Protein AF-A0A1E5JNQ5-F1 (afdb_monomer)

Sequence (253 aa):
MRAGNFITKQCKVILESKRQSIVYAVIFSILPFASWLSVALVSLVTLRKGAKSGFDVLLPALVIHSVPLMMLIPLSGALINTLIAYLPCYFAALGLRNTERWQVAAGVFFVLAFLGCLLIQLWIPGFIVEQFKLFKMILAQYQELVEPALNDINSVILAQLFFGIQILSVLVSATISLMFARAMQAKLFLPGGFRNELMAFRSGRLSFLVFLGVSLATFYEIPLAMNVLPIVLCYFLASGFGLVYFIFLVRDK

Secondary structure (DSSP, 8-state):
-HHHHHHHHHHHHHHH-HHHHHHHHHHHHHSTTTHHHHHHHHHHHHHHH-HHHHHHHHHHHHHHHHHHHHTTS-HHHHHHHHHHHHHHHHHHHHHHHHH--HHHHHHHHHHHHHHHHHHHHHHSTTHHHHHHHHHHHHHHTTGGGTHHHHTTS-HHHHHHHHHHHHHHHHHHHHHHHHHHHHHHHHHHHSTTHHHHHHHT----HHHHHHHHHHHHHHHTT-HHHHHHHHHHHHHHHHHHHHHHHHHHHHHT-

Structure (mmCIF, N/CA/C/O backbone):
data_AF-A0A1E5JNQ5-F1
#
_entry.id   AF-A0A1E5JNQ5-F1
#
loop_
_atom_site.group_PDB
_atom_site.id
_atom_site.type_symbol
_atom_site.label_atom_id
_atom_site.label_alt_id
_atom_site.label_comp_id
_atom_site.label_asym_id
_atom_site.label_entity_id
_atom_site.label_seq_id
_atom_site.pdbx_PDB_ins_code
_atom_site.Cartn_x
_atom_site.Cartn_y
_atom_site.Cartn_z
_atom_site.occupancy
_atom_site.B_iso_or_equiv
_atom_site.auth_seq_id
_atom_site.auth_comp_id
_atom_site.auth_asym_id
_atom_site.auth_atom_id
_atom_site.pdbx_PDB_model_num
ATOM 1 N N . MET A 1 1 ? 2.921 -2.322 29.799 1.00 56.62 1 MET A N 1
ATOM 2 C CA . MET A 1 1 ? 1.437 -2.273 29.690 1.00 56.62 1 MET A CA 1
ATOM 3 C C . MET A 1 1 ? 0.822 -0.868 29.533 1.00 56.62 1 MET A C 1
ATOM 5 O O . MET A 1 1 ? -0.224 -0.783 28.902 1.00 56.62 1 MET A O 1
ATOM 9 N N . ARG A 1 2 ? 1.417 0.238 30.029 1.00 65.81 2 ARG A N 1
ATOM 10 C CA . ARG A 1 2 ? 0.794 1.589 29.978 1.00 65.81 2 ARG A CA 1
ATOM 11 C C . ARG A 1 2 ? 0.636 2.200 28.568 1.00 65.81 2 ARG A C 1
ATOM 13 O O . ARG A 1 2 ? -0.445 2.688 28.251 1.00 65.81 2 ARG A O 1
ATOM 20 N N . ALA A 1 3 ? 1.654 2.123 27.704 1.00 71.88 3 ALA A N 1
ATOM 21 C CA . ALA A 1 3 ? 1.623 2.762 26.377 1.00 71.88 3 ALA A CA 1
ATOM 22 C C . ALA A 1 3 ? 0.572 2.157 25.424 1.00 71.88 3 ALA A C 1
ATOM 24 O O . ALA A 1 3 ? -0.167 2.879 24.759 1.00 71.88 3 ALA A O 1
ATOM 25 N N . GLY A 1 4 ? 0.431 0.828 25.414 1.00 76.62 4 GLY A N 1
ATOM 26 C CA . GLY A 1 4 ? -0.548 0.152 24.559 1.00 76.62 4 GLY A CA 1
ATOM 27 C C . GLY A 1 4 ? -1.999 0.502 24.900 1.00 76.62 4 GLY A C 1
ATOM 28 O O . GLY A 1 4 ? -2.839 0.535 24.006 1.00 76.62 4 GLY A O 1
ATOM 29 N N . ASN A 1 5 ? -2.314 0.777 26.168 1.00 83.75 5 ASN A N 1
ATOM 30 C CA . ASN A 1 5 ? -3.660 1.193 26.575 1.00 83.75 5 ASN A CA 1
ATOM 31 C C . ASN A 1 5 ? -3.939 2.655 26.210 1.00 83.75 5 ASN A C 1
ATOM 33 O O . ASN A 1 5 ? -5.065 2.984 25.842 1.00 83.75 5 ASN A O 1
ATOM 37 N N . PHE A 1 6 ? -2.910 3.506 26.236 1.00 90.06 6 PHE A N 1
ATOM 38 C CA . PHE A 1 6 ? -3.012 4.891 25.785 1.00 90.06 6 PHE A CA 1
ATOM 39 C C . PHE A 1 6 ? -3.356 4.980 24.292 1.00 90.06 6 PHE A C 1
ATOM 41 O O . PHE A 1 6 ? -4.343 5.621 23.941 1.00 90.06 6 PHE A O 1
ATOM 48 N N . ILE A 1 7 ? -2.621 4.273 23.424 1.00 90.75 7 ILE A N 1
ATOM 49 C CA . ILE A 1 7 ? -2.871 4.281 21.968 1.00 90.75 7 ILE A CA 1
ATOM 50 C C . ILE A 1 7 ? -4.298 3.815 21.663 1.00 90.75 7 ILE A C 1
ATOM 52 O O . ILE A 1 7 ? -5.033 4.470 20.931 1.00 90.75 7 ILE A O 1
ATOM 56 N N . THR A 1 8 ? -4.729 2.718 22.289 1.00 89.56 8 THR A N 1
ATOM 57 C CA . THR A 1 8 ? -6.084 2.184 22.117 1.00 89.56 8 THR A CA 1
ATOM 58 C C . THR A 1 8 ? -7.160 3.188 22.546 1.00 89.56 8 THR A C 1
ATOM 60 O O . THR A 1 8 ? -8.159 3.345 21.844 1.00 89.56 8 THR A O 1
ATOM 63 N N . LYS A 1 9 ? -6.943 3.920 23.647 1.00 91.69 9 LYS A N 1
ATOM 64 C CA . LYS A 1 9 ? -7.850 4.988 24.094 1.00 91.69 9 LYS A CA 1
ATOM 65 C C . LYS A 1 9 ? -7.943 6.119 23.064 1.00 91.69 9 LYS A C 1
ATOM 67 O O . LYS A 1 9 ? -9.052 6.543 22.751 1.00 91.69 9 LYS A O 1
ATOM 72 N N . GLN A 1 10 ? -6.819 6.545 22.488 1.00 93.75 10 GLN A N 1
ATOM 73 C CA . GLN A 1 10 ? -6.815 7.577 21.445 1.00 93.75 10 GLN A CA 1
ATOM 74 C C . GLN A 1 10 ? -7.521 7.111 20.171 1.00 93.75 10 GLN A C 1
ATOM 76 O O . GLN A 1 10 ? -8.341 7.845 19.627 1.00 93.75 10 GLN A O 1
ATOM 81 N N . CYS A 1 11 ? -7.293 5.871 19.731 1.00 93.50 11 CYS A N 1
ATOM 82 C CA . CYS A 1 11 ? -8.018 5.296 18.596 1.00 93.50 11 CYS A CA 1
ATOM 83 C C . CYS A 1 11 ? -9.536 5.273 18.827 1.00 93.50 11 CYS A C 1
ATOM 85 O O . CYS A 1 11 ? -10.294 5.540 17.897 1.00 93.50 11 CYS A O 1
ATOM 87 N N . LYS A 1 12 ? -9.990 4.990 20.055 1.00 94.00 12 LYS A N 1
ATOM 88 C CA . LYS A 1 12 ? -11.416 5.030 20.407 1.00 94.00 12 LYS A CA 1
ATOM 89 C C . LYS A 1 12 ? -11.990 6.442 20.275 1.00 94.00 12 LYS A C 1
ATOM 91 O O . LYS A 1 12 ? -12.986 6.621 19.586 1.00 94.00 12 LYS A O 1
ATOM 96 N N . VAL A 1 13 ? -11.318 7.430 20.864 1.00 93.88 13 VAL A N 1
ATOM 97 C CA . VAL A 1 13 ? -11.706 8.851 20.810 1.00 93.88 13 VAL A CA 1
ATOM 98 C C . VAL A 1 13 ? -11.775 9.347 19.359 1.00 93.88 13 VAL A C 1
ATOM 100 O O . VAL A 1 13 ? -12.785 9.901 18.927 1.00 93.88 13 VAL A O 1
ATOM 103 N N . ILE A 1 14 ? -10.755 9.022 18.558 1.00 94.62 14 ILE A N 1
ATOM 104 C CA . ILE A 1 14 ? -10.715 9.315 17.120 1.00 94.62 14 ILE A CA 1
ATOM 105 C C . ILE A 1 14 ? -11.925 8.710 16.398 1.00 94.62 14 ILE A C 1
ATOM 107 O O . ILE A 1 14 ? -12.572 9.389 15.601 1.00 94.62 14 ILE A O 1
ATOM 111 N N . LEU A 1 15 ? -12.257 7.451 16.688 1.00 95.94 15 LEU A N 1
ATOM 112 C CA . LEU A 1 15 ? -13.399 6.768 16.089 1.00 95.94 15 LEU A CA 1
ATOM 113 C C . LEU A 1 15 ? -14.751 7.311 16.562 1.00 95.94 15 LEU A C 1
ATOM 115 O O . LEU A 1 15 ? -15.737 7.114 15.860 1.00 95.94 15 LEU A O 1
ATOM 119 N N . GLU A 1 16 ? -14.851 8.003 17.689 1.00 94.19 16 GLU A N 1
ATOM 120 C CA . GLU A 1 16 ? -16.114 8.594 18.148 1.00 94.19 16 GLU A CA 1
ATOM 121 C C . GLU A 1 16 ? -16.415 9.912 17.416 1.00 94.19 16 GLU A C 1
ATOM 123 O O . GLU A 1 16 ? -17.559 10.152 17.030 1.00 94.19 16 GLU A O 1
ATOM 128 N N . SER A 1 17 ? -15.394 10.714 17.086 1.00 94.69 17 SER A N 1
ATOM 129 C CA . SER A 1 17 ? -15.568 12.032 16.458 1.00 94.69 17 SER A CA 1
ATOM 130 C C . SER A 1 17 ? -15.000 12.125 15.036 1.00 94.69 17 SER A C 1
ATOM 132 O O . SER A 1 17 ? -13.792 12.023 14.814 1.00 94.69 17 SER A O 1
ATOM 134 N N . LYS A 1 18 ? -15.865 12.430 14.051 1.00 94.62 18 LYS A N 1
ATOM 135 C CA . LYS A 1 18 ? -15.453 12.684 12.651 1.00 94.62 18 LYS A CA 1
ATOM 136 C C . LYS A 1 18 ? -14.416 13.810 12.562 1.00 94.62 18 LYS A C 1
ATOM 138 O O . LYS A 1 18 ? -13.427 13.677 11.848 1.00 94.62 18 LYS A O 1
ATOM 143 N N . ARG A 1 19 ? -14.616 14.898 13.313 1.00 95.94 19 ARG A N 1
ATOM 144 C CA . ARG A 1 19 ? -13.696 16.045 13.322 1.00 95.94 19 ARG A CA 1
ATOM 145 C C . ARG A 1 19 ? -12.311 15.642 13.820 1.00 95.94 19 ARG A C 1
ATOM 147 O O . ARG A 1 19 ? -11.324 16.010 13.199 1.00 95.94 19 ARG A O 1
ATOM 154 N N . GLN A 1 20 ? -12.236 14.866 14.901 1.00 95.56 20 GLN A N 1
ATOM 155 C CA . GLN A 1 20 ? -10.950 14.397 15.420 1.00 95.56 20 GLN A CA 1
ATOM 156 C C . GLN A 1 20 ? -10.268 13.447 14.433 1.00 95.56 20 GLN A C 1
ATOM 158 O O . GLN A 1 20 ? -9.081 13.613 14.181 1.00 95.56 20 GLN A O 1
ATOM 163 N N . SER A 1 21 ? -11.012 12.527 13.806 1.00 96.00 21 SER A N 1
ATOM 164 C CA . SER A 1 21 ? -10.469 11.674 12.737 1.00 96.00 21 SER A CA 1
ATOM 165 C C . SER A 1 21 ? -9.779 12.479 11.636 1.00 96.00 21 SER A C 1
ATOM 167 O O . SER A 1 21 ? -8.641 12.174 11.291 1.00 96.00 21 SER A O 1
ATOM 169 N N . ILE A 1 22 ? -10.434 13.531 11.134 1.00 97.62 22 ILE A N 1
ATOM 170 C CA . ILE A 1 22 ? -9.864 14.406 10.102 1.00 97.62 22 ILE A CA 1
ATOM 171 C C . ILE A 1 22 ? -8.625 15.131 10.635 1.00 97.62 22 ILE A C 1
ATOM 173 O O . ILE A 1 22 ? -7.574 15.067 10.010 1.00 97.62 22 ILE A O 1
ATOM 177 N N . VAL A 1 23 ? -8.720 15.776 11.802 1.00 97.31 23 VAL A N 1
ATOM 178 C CA . VAL A 1 23 ? -7.615 16.566 12.371 1.00 97.31 23 VAL A CA 1
ATOM 179 C C . VAL A 1 23 ? -6.366 15.711 12.589 1.00 97.31 23 VAL A C 1
ATOM 181 O O . VAL A 1 23 ? -5.287 16.097 12.151 1.00 97.31 23 VAL A O 1
ATOM 184 N N . TYR A 1 24 ? -6.490 14.536 13.210 1.00 96.81 24 TYR A N 1
ATOM 185 C CA . TYR A 1 24 ? -5.335 13.668 13.447 1.00 96.81 24 TYR A CA 1
ATOM 186 C C . TYR A 1 24 ? -4.756 13.103 12.147 1.00 96.81 24 TYR A C 1
ATOM 188 O O . TYR A 1 24 ? -3.537 13.093 11.992 1.00 96.81 24 TYR A O 1
ATOM 196 N N . ALA A 1 25 ? -5.597 12.676 11.197 1.00 97.19 25 ALA A N 1
ATOM 197 C CA . ALA A 1 25 ? -5.116 12.200 9.900 1.00 97.19 25 ALA A CA 1
ATOM 198 C C . ALA A 1 25 ? -4.347 13.301 9.155 1.00 97.19 25 ALA A C 1
ATOM 200 O O . ALA A 1 25 ? -3.258 13.055 8.642 1.00 97.19 25 ALA A O 1
ATOM 201 N N . VAL A 1 26 ? -4.858 14.530 9.165 1.00 97.06 26 VAL A N 1
ATOM 202 C CA . VAL A 1 26 ? -4.201 15.689 8.556 1.00 97.06 26 VAL A CA 1
ATOM 203 C C . VAL A 1 26 ? -2.872 16.011 9.239 1.00 97.06 26 VAL A C 1
ATOM 205 O O . VAL A 1 26 ? -1.863 16.148 8.553 1.00 97.06 26 VAL A O 1
ATOM 208 N N . ILE A 1 27 ? -2.826 16.066 10.572 1.00 96.44 27 ILE A N 1
ATOM 209 C CA . ILE A 1 27 ? -1.582 16.344 11.308 1.00 96.44 27 ILE A CA 1
ATOM 210 C C . ILE A 1 27 ? -0.509 15.304 10.966 1.00 96.44 27 ILE A C 1
ATOM 212 O O . ILE A 1 27 ? 0.606 15.666 10.597 1.00 96.44 27 ILE A O 1
ATOM 216 N N . PHE A 1 28 ? -0.846 14.011 11.017 1.00 96.44 28 PHE A N 1
ATOM 217 C CA . PHE A 1 28 ? 0.109 12.954 10.678 1.00 96.44 28 PHE A CA 1
ATOM 218 C C . PHE A 1 28 ? 0.481 12.926 9.195 1.00 96.44 28 PHE A C 1
ATOM 220 O O . PHE A 1 28 ? 1.544 12.420 8.856 1.00 96.44 28 PHE A O 1
ATOM 227 N N . SER A 1 29 ? -0.357 13.475 8.313 1.00 95.19 29 SER A N 1
ATOM 228 C CA . SER A 1 29 ? -0.066 13.522 6.880 1.00 95.19 29 SER A CA 1
ATOM 229 C C . SER A 1 29 ? 1.089 14.468 6.541 1.00 95.19 29 SER A C 1
ATOM 231 O O . SER A 1 29 ? 1.843 14.190 5.615 1.00 95.19 29 SER A O 1
ATOM 233 N N . ILE A 1 30 ? 1.258 15.556 7.298 1.00 92.94 30 ILE A N 1
ATOM 234 C CA . ILE A 1 30 ? 2.308 16.560 7.056 1.00 92.94 30 ILE A CA 1
ATOM 235 C C . ILE A 1 30 ? 3.631 16.131 7.698 1.00 92.94 30 ILE A C 1
ATOM 237 O O . ILE A 1 30 ? 4.707 16.487 7.222 1.00 92.94 30 ILE A O 1
ATOM 241 N N . LEU A 1 31 ? 3.561 15.374 8.794 1.00 90.44 31 LEU A N 1
ATOM 242 C CA . LEU A 1 31 ? 4.739 14.990 9.557 1.00 90.44 31 LEU A CA 1
ATOM 243 C C . LEU A 1 31 ? 5.595 13.965 8.785 1.00 90.44 31 LEU A C 1
ATOM 245 O O . LEU A 1 31 ? 5.114 12.861 8.491 1.00 90.44 31 LEU A O 1
ATOM 249 N N . PRO A 1 32 ? 6.877 14.275 8.504 1.00 82.25 32 PRO A N 1
ATOM 250 C CA . PRO A 1 32 ? 7.784 13.309 7.899 1.00 82.25 32 PRO A CA 1
ATOM 251 C C . PRO A 1 32 ? 7.911 12.082 8.811 1.00 82.25 32 PRO A C 1
ATOM 253 O O . PRO A 1 32 ? 7.826 12.187 10.034 1.00 82.25 32 PRO A O 1
ATOM 256 N N . PHE A 1 33 ? 8.061 10.899 8.213 1.00 84.62 33 PHE A N 1
ATOM 257 C CA . PHE A 1 33 ? 8.094 9.592 8.896 1.00 84.62 33 PHE A CA 1
ATOM 258 C C . PHE A 1 33 ? 6.811 9.167 9.636 1.00 84.62 33 PHE A C 1
ATOM 260 O O . PHE A 1 33 ? 6.737 8.026 10.092 1.00 84.62 33 PHE A O 1
ATOM 267 N N . ALA A 1 34 ? 5.784 10.018 9.723 1.00 92.25 34 ALA A N 1
ATOM 268 C CA . ALA A 1 34 ? 4.496 9.692 10.343 1.00 92.25 34 ALA A CA 1
ATOM 269 C C . ALA A 1 34 ? 3.329 9.619 9.341 1.00 92.25 34 ALA A C 1
ATOM 271 O O . ALA A 1 34 ? 2.211 9.280 9.730 1.00 92.25 34 ALA A O 1
ATOM 272 N N . SER A 1 35 ? 3.575 9.853 8.049 1.00 92.00 35 SER A N 1
ATOM 273 C CA . SER A 1 35 ? 2.554 9.770 6.993 1.00 92.00 35 SER A CA 1
ATOM 274 C C . SER A 1 35 ? 1.862 8.402 6.932 1.00 92.00 35 SER A C 1
ATOM 276 O O . SER A 1 35 ? 0.645 8.330 6.755 1.00 92.00 35 SER A O 1
ATOM 278 N N . TRP A 1 36 ? 2.592 7.313 7.189 1.00 95.44 36 TRP A N 1
ATOM 279 C CA . TRP A 1 36 ? 2.022 5.964 7.291 1.00 95.44 36 TRP A CA 1
ATOM 280 C C . TRP A 1 36 ? 0.966 5.855 8.406 1.00 95.44 36 TRP A C 1
ATOM 282 O O . TRP A 1 36 ? 0.006 5.092 8.276 1.00 95.44 36 TRP A O 1
ATOM 292 N N . LEU A 1 37 ? 1.080 6.643 9.483 1.00 96.50 37 LEU A N 1
ATOM 293 C CA . LEU A 1 37 ? 0.089 6.682 10.556 1.00 96.50 37 LEU A CA 1
ATOM 294 C C . LEU A 1 37 ? -1.185 7.411 10.113 1.00 96.50 37 LEU A C 1
ATOM 296 O O . LEU A 1 37 ? -2.279 6.997 10.492 1.00 96.50 37 LEU A O 1
ATOM 300 N N . SER A 1 38 ? -1.074 8.434 9.258 1.00 97.56 38 SER A N 1
ATOM 301 C CA . SER A 1 38 ? -2.244 9.053 8.619 1.00 97.56 38 SER A CA 1
ATOM 302 C C . SER A 1 38 ? -3.024 8.035 7.783 1.00 97.56 38 SER A C 1
ATOM 304 O O . SER A 1 38 ? -4.228 7.852 7.981 1.00 97.56 38 SER A O 1
ATOM 306 N N . VAL A 1 39 ? -2.320 7.277 6.937 1.00 97.94 39 VAL A N 1
ATOM 307 C CA . VAL A 1 39 ? -2.902 6.183 6.144 1.00 97.94 39 VAL A CA 1
ATOM 308 C C . VAL A 1 39 ? -3.544 5.122 7.050 1.00 97.94 39 VAL A C 1
ATOM 310 O O . VAL A 1 39 ? -4.633 4.616 6.758 1.00 97.94 39 VAL A O 1
ATOM 313 N N . ALA A 1 40 ? -2.926 4.818 8.193 1.00 98.19 40 ALA A N 1
ATOM 314 C CA . ALA A 1 40 ? -3.476 3.886 9.172 1.00 98.19 40 ALA A CA 1
ATOM 315 C C . ALA A 1 40 ? -4.765 4.415 9.826 1.00 98.19 40 ALA A C 1
ATOM 317 O O . ALA A 1 40 ? -5.706 3.648 10.025 1.00 98.19 40 ALA A O 1
ATOM 318 N N . LEU A 1 41 ? -4.861 5.716 10.119 1.00 98.00 41 LEU A N 1
ATOM 319 C CA . LEU A 1 41 ? -6.089 6.328 10.641 1.00 98.00 41 LEU A CA 1
ATOM 320 C C . LEU A 1 41 ? -7.219 6.315 9.611 1.00 98.00 41 LEU A C 1
ATOM 322 O O . LEU A 1 41 ? -8.341 5.934 9.951 1.00 98.00 41 LEU A O 1
ATOM 326 N N . VAL A 1 42 ? -6.927 6.657 8.353 1.00 98.44 42 VAL A N 1
ATOM 327 C CA . VAL A 1 42 ? -7.890 6.537 7.246 1.00 98.44 42 VAL A CA 1
ATOM 328 C C . VAL A 1 42 ? -8.397 5.097 7.149 1.00 98.44 42 VAL A C 1
ATOM 330 O O . VAL A 1 42 ? -9.606 4.858 7.086 1.00 98.44 42 VAL A O 1
ATOM 333 N N . SER A 1 43 ? -7.491 4.123 7.216 1.00 98.44 43 SER A N 1
ATOM 334 C CA . SER A 1 43 ? -7.824 2.698 7.159 1.00 98.44 43 SER A CA 1
ATOM 335 C C . SER A 1 43 ? -8.641 2.241 8.366 1.00 98.44 43 SER A C 1
ATOM 337 O O . SER A 1 43 ? -9.619 1.520 8.201 1.00 98.44 43 SER A O 1
ATOM 339 N N . LEU A 1 44 ? -8.317 2.707 9.575 1.00 98.38 44 LEU A N 1
ATOM 340 C CA . LEU A 1 44 ? -9.049 2.394 10.806 1.00 98.38 44 LEU A CA 1
ATOM 341 C C . LEU A 1 44 ? -10.500 2.885 10.729 1.00 98.38 44 LEU A C 1
ATOM 343 O O . LEU A 1 44 ? -11.433 2.143 11.050 1.00 98.38 44 LEU A O 1
ATOM 347 N N . VAL A 1 45 ? -10.697 4.122 10.267 1.00 98.44 45 VAL A N 1
ATOM 348 C CA . VAL A 1 45 ? -12.032 4.692 10.053 1.00 98.44 45 VAL A CA 1
ATOM 349 C C . VAL A 1 45 ? -12.765 3.930 8.950 1.00 98.44 45 VAL A C 1
ATOM 351 O O . VAL A 1 45 ? -13.936 3.596 9.127 1.00 98.44 45 VAL A O 1
ATOM 354 N N . THR A 1 46 ? -12.082 3.586 7.857 1.00 98.50 46 THR A N 1
ATOM 355 C CA . THR A 1 46 ? -12.654 2.816 6.742 1.00 98.50 46 THR A CA 1
ATOM 356 C C . THR A 1 46 ? -13.121 1.436 7.198 1.00 98.50 46 THR A C 1
ATOM 358 O O . THR A 1 46 ? -14.269 1.069 6.959 1.00 98.50 46 THR A O 1
ATOM 361 N N . LEU A 1 47 ? -12.283 0.697 7.928 1.00 97.75 47 LEU A N 1
ATOM 362 C CA . LEU A 1 47 ? -12.605 -0.625 8.463 1.00 97.75 47 LEU A CA 1
ATOM 363 C C . LEU A 1 47 ? -13.804 -0.582 9.420 1.00 97.75 47 LEU A C 1
ATOM 365 O O . LEU A 1 47 ? -14.670 -1.457 9.375 1.00 97.75 47 LEU A O 1
ATOM 369 N N . ARG A 1 48 ? -13.873 0.428 10.299 1.00 96.94 48 ARG A N 1
ATOM 370 C CA . ARG A 1 48 ? -14.914 0.495 11.336 1.00 96.94 48 ARG A CA 1
ATOM 371 C C . ARG A 1 48 ? -16.217 1.120 10.845 1.00 96.94 48 ARG A C 1
ATOM 373 O O . ARG A 1 48 ? -17.283 0.571 11.110 1.00 96.94 48 ARG A O 1
ATOM 380 N N . LYS A 1 49 ? -16.146 2.266 10.172 1.00 97.12 49 LYS A N 1
ATOM 381 C CA . LYS A 1 49 ? -17.309 3.077 9.775 1.00 97.12 49 LYS A CA 1
ATOM 382 C C . LYS A 1 49 ? -17.690 2.928 8.303 1.00 97.12 49 LYS A C 1
ATOM 384 O O . LYS A 1 49 ? -18.798 3.289 7.924 1.00 97.12 49 LYS A O 1
ATOM 389 N N . GLY A 1 50 ? -16.817 2.350 7.484 1.00 96.88 50 GLY A N 1
ATOM 390 C CA . GLY A 1 50 ? -17.080 2.071 6.077 1.00 96.88 50 GLY A CA 1
ATOM 391 C C . GLY A 1 50 ? -16.607 3.133 5.103 1.00 96.88 50 GLY A C 1
ATOM 392 O O . GLY A 1 50 ? -15.986 4.124 5.483 1.00 96.88 50 GLY A O 1
ATOM 393 N N . ALA A 1 51 ? -16.921 2.899 3.826 1.00 97.50 51 ALA A N 1
ATOM 394 C CA . ALA A 1 51 ? -16.377 3.645 2.696 1.00 97.50 51 ALA A CA 1
ATOM 395 C C . ALA A 1 51 ? -16.584 5.154 2.805 1.00 97.50 51 ALA A C 1
ATOM 397 O O . ALA A 1 51 ? -15.610 5.894 2.710 1.00 97.50 51 ALA A O 1
ATOM 398 N N . LYS A 1 52 ? -17.819 5.603 3.067 1.00 97.81 52 LYS A N 1
ATOM 399 C CA . LYS A 1 52 ? -18.156 7.033 3.136 1.00 97.81 52 LYS A CA 1
ATOM 400 C C . LYS A 1 52 ? -17.371 7.754 4.232 1.00 97.81 52 LYS A C 1
ATOM 402 O O . LYS A 1 52 ? -16.711 8.748 3.963 1.00 97.81 52 LYS A O 1
ATOM 407 N N . SER A 1 53 ? -17.387 7.227 5.457 1.00 97.69 53 SER A N 1
ATOM 408 C CA . SER A 1 53 ? -16.649 7.835 6.570 1.00 97.69 53 SER A CA 1
ATOM 409 C C . SER A 1 53 ? -15.135 7.743 6.400 1.00 97.69 53 SER A C 1
ATOM 411 O O . SER A 1 53 ? -14.431 8.650 6.822 1.00 97.69 53 SER A O 1
ATOM 413 N N . GLY A 1 54 ? -14.629 6.668 5.793 1.00 97.44 54 GLY A N 1
ATOM 414 C CA . GLY A 1 54 ? -13.219 6.561 5.426 1.00 97.44 54 GLY A CA 1
ATOM 415 C C . GLY A 1 54 ? -12.818 7.615 4.396 1.00 97.44 54 GLY A C 1
ATOM 416 O O . GLY A 1 54 ? -11.806 8.286 4.568 1.00 97.44 54 GLY A O 1
ATOM 417 N N . PHE A 1 55 ? -13.653 7.816 3.374 1.00 98.00 55 PHE A N 1
ATOM 418 C CA . PHE A 1 55 ? -13.438 8.804 2.319 1.00 98.00 55 PHE A CA 1
ATOM 419 C C . PHE A 1 55 ? -13.456 10.242 2.856 1.00 98.00 55 PHE A C 1
ATOM 421 O O . PHE A 1 55 ? -12.601 11.048 2.498 1.00 98.00 55 PHE A O 1
ATOM 428 N N . ASP A 1 56 ? -14.368 10.534 3.787 1.00 97.94 56 ASP A N 1
ATOM 429 C CA . ASP A 1 56 ? -14.445 11.822 4.488 1.00 97.94 56 ASP A CA 1
ATOM 430 C C . ASP A 1 56 ? -13.142 12.197 5.223 1.00 97.94 56 ASP A C 1
ATOM 432 O O . ASP A 1 56 ? -12.888 13.377 5.459 1.00 97.94 56 ASP A O 1
ATOM 436 N N . VAL A 1 57 ? -12.340 11.205 5.629 1.00 98.12 57 VAL A N 1
ATOM 437 C CA . VAL A 1 57 ? -11.038 11.400 6.293 1.00 98.12 57 VAL A CA 1
ATOM 438 C C . VAL A 1 57 ? -9.894 11.351 5.281 1.00 98.12 57 VAL A C 1
ATOM 440 O O . VAL A 1 57 ? -8.955 12.136 5.383 1.00 98.12 57 VAL A O 1
ATOM 443 N N . LEU A 1 58 ? -9.996 10.463 4.289 1.00 97.88 58 LEU A N 1
ATOM 444 C CA . LEU A 1 58 ? -9.046 10.313 3.191 1.00 97.88 58 LEU A CA 1
ATOM 445 C C . LEU A 1 58 ? -8.854 11.625 2.433 1.00 97.88 58 LEU A C 1
ATOM 447 O O . LEU A 1 58 ? -7.723 12.059 2.270 1.00 97.88 58 LEU A O 1
ATOM 451 N N . LEU A 1 59 ? -9.942 12.246 1.973 1.00 97.25 59 LEU A N 1
ATOM 452 C CA . LEU A 1 59 ? -9.883 13.402 1.080 1.00 97.25 59 LEU A CA 1
ATOM 453 C C . LEU A 1 59 ? -9.080 14.578 1.669 1.00 97.25 59 LEU A C 1
ATOM 455 O O . LEU A 1 59 ? -8.136 15.018 1.014 1.00 97.25 59 LEU A O 1
ATOM 459 N N . PRO A 1 60 ? -9.362 15.074 2.890 1.00 97.31 60 PRO A N 1
ATOM 460 C CA . PRO A 1 60 ? -8.571 16.158 3.469 1.00 97.31 60 PRO A CA 1
ATOM 461 C C . PRO A 1 60 ? -7.128 15.744 3.788 1.00 97.31 60 PRO A C 1
ATOM 463 O O . PRO A 1 60 ? -6.220 16.546 3.587 1.00 97.31 60 PRO A O 1
ATOM 466 N N . ALA A 1 61 ? -6.889 14.508 4.247 1.00 96.81 61 ALA A N 1
ATOM 467 C CA . ALA A 1 61 ? -5.531 14.022 4.503 1.00 96.81 61 ALA A CA 1
ATOM 468 C C . ALA A 1 61 ? -4.702 13.947 3.211 1.00 96.81 61 ALA A C 1
ATOM 470 O O . ALA A 1 61 ? -3.547 14.354 3.199 1.00 96.81 61 ALA A O 1
ATOM 471 N N . LEU A 1 62 ? -5.314 13.495 2.116 1.00 95.31 62 LEU A N 1
ATOM 472 C CA . LEU A 1 62 ? -4.711 13.408 0.790 1.00 95.31 62 LEU A CA 1
ATOM 473 C C . LEU A 1 62 ? -4.351 14.802 0.258 1.00 95.31 62 LEU A C 1
ATOM 475 O O . LEU A 1 62 ? -3.204 15.033 -0.112 1.00 95.31 62 LEU A O 1
ATOM 479 N N . VAL A 1 63 ? -5.295 15.750 0.277 1.00 95.12 63 VAL A N 1
ATOM 480 C CA . VAL A 1 63 ? -5.059 17.127 -0.202 1.00 95.12 63 VAL A CA 1
ATOM 481 C C . VAL A 1 63 ? -3.956 17.817 0.597 1.00 95.12 63 VAL A C 1
ATOM 483 O O . VAL A 1 63 ? -3.115 18.512 0.035 1.00 95.12 63 VAL A O 1
ATOM 486 N N . ILE A 1 64 ? -3.934 17.632 1.915 1.00 95.50 64 ILE A N 1
ATOM 487 C CA . ILE A 1 64 ? -2.945 18.307 2.755 1.00 95.50 64 ILE A CA 1
ATOM 488 C C . ILE A 1 64 ? -1.573 17.630 2.654 1.00 95.50 64 ILE A C 1
ATOM 490 O O . ILE A 1 64 ? -0.559 18.325 2.631 1.00 95.50 64 ILE A O 1
ATOM 494 N N . HIS A 1 65 ? -1.523 16.305 2.489 1.00 93.94 65 HIS A N 1
ATOM 495 C CA . HIS A 1 65 ? -0.276 15.583 2.234 1.00 93.94 65 HIS A CA 1
ATOM 496 C C . HIS A 1 65 ? 0.416 16.022 0.937 1.00 93.94 65 HIS A C 1
ATOM 498 O O . HIS A 1 65 ? 1.644 16.021 0.876 1.00 93.94 65 HIS A O 1
ATOM 504 N N . SER A 1 66 ? -0.338 16.431 -0.092 1.00 93.44 66 SER A N 1
ATOM 505 C CA . SER A 1 66 ? 0.271 16.878 -1.348 1.00 93.44 66 SER A CA 1
ATOM 506 C C . SER A 1 66 ? 0.953 18.245 -1.244 1.00 93.44 66 SER A C 1
ATOM 508 O O . SER A 1 66 ? 1.856 18.517 -2.029 1.00 93.44 66 SER A O 1
ATOM 510 N N . VAL A 1 67 ? 0.578 19.100 -0.282 1.00 92.44 67 VAL A N 1
ATOM 511 C CA . VAL A 1 67 ? 1.099 20.480 -0.187 1.00 92.44 67 VAL A CA 1
ATOM 512 C C . VAL A 1 67 ? 2.622 20.525 0.023 1.00 92.44 67 VAL A C 1
ATOM 514 O O . VAL A 1 67 ? 3.286 21.195 -0.768 1.00 92.44 67 VAL A O 1
ATOM 517 N N . PRO A 1 68 ? 3.223 19.800 0.991 1.00 90.19 68 PRO A N 1
ATOM 518 C CA . PRO A 1 68 ? 4.681 19.762 1.124 1.00 90.19 68 PRO A CA 1
ATOM 519 C C . PRO A 1 68 ? 5.377 19.171 -0.107 1.00 90.19 68 PRO A C 1
ATOM 521 O O . PRO A 1 68 ? 6.443 19.638 -0.497 1.00 90.19 68 PRO A O 1
ATOM 524 N N . LEU A 1 69 ? 4.768 18.168 -0.751 1.00 88.94 69 LEU A N 1
ATOM 525 C CA . LEU A 1 69 ? 5.330 17.538 -1.949 1.00 88.94 69 LEU A CA 1
ATOM 526 C C . LEU A 1 69 ? 5.372 18.506 -3.136 1.00 88.94 69 LEU A C 1
ATOM 528 O O . LEU A 1 69 ? 6.343 18.500 -3.882 1.00 88.94 69 LEU A O 1
ATOM 532 N N . MET A 1 70 ? 4.377 19.382 -3.282 1.00 91.62 70 MET A N 1
ATOM 533 C CA . MET A 1 70 ? 4.359 20.409 -4.331 1.00 91.62 70 MET A CA 1
ATOM 534 C C . MET A 1 70 ? 5.501 21.428 -4.206 1.00 91.62 70 MET A C 1
ATOM 536 O O . MET A 1 70 ? 5.827 22.091 -5.186 1.00 91.62 70 MET A O 1
ATOM 540 N N . MET A 1 71 ? 6.120 21.556 -3.027 1.00 90.75 71 MET A N 1
ATOM 541 C CA . MET A 1 71 ? 7.309 22.397 -2.837 1.00 90.75 71 MET A CA 1
ATOM 542 C C . MET A 1 71 ? 8.590 21.731 -3.362 1.00 90.75 71 MET A C 1
ATOM 544 O O . MET A 1 71 ? 9.599 22.406 -3.541 1.00 90.75 71 MET A O 1
ATOM 548 N N . LEU A 1 72 ? 8.560 20.412 -3.580 1.00 87.44 72 LEU A N 1
ATOM 549 C CA . LEU A 1 72 ? 9.715 19.587 -3.944 1.00 87.44 72 LEU A CA 1
ATOM 550 C C . LEU A 1 72 ? 9.638 19.083 -5.390 1.00 87.44 72 LEU A C 1
ATOM 552 O O . LEU A 1 72 ? 10.665 18.941 -6.047 1.00 87.44 72 LEU A O 1
ATOM 556 N N . ILE A 1 73 ? 8.431 18.779 -5.876 1.00 86.88 73 ILE A N 1
ATOM 557 C CA . ILE A 1 73 ? 8.189 18.169 -7.187 1.00 86.88 73 ILE A CA 1
ATOM 558 C C . ILE A 1 73 ? 6.995 18.823 -7.902 1.00 86.88 73 ILE A C 1
ATOM 560 O O . ILE A 1 73 ? 6.127 19.402 -7.245 1.00 86.88 73 ILE A O 1
ATOM 564 N N . PRO A 1 74 ? 6.902 18.713 -9.245 1.00 89.00 74 PRO A N 1
ATOM 565 C CA . PRO A 1 74 ? 5.776 19.251 -10.006 1.00 89.00 74 PRO A CA 1
ATOM 566 C C . PRO A 1 74 ? 4.421 18.743 -9.502 1.00 89.00 74 PRO A C 1
ATOM 568 O O . PRO A 1 74 ? 4.310 17.614 -9.017 1.00 89.00 74 PRO A O 1
ATOM 571 N N . LEU A 1 75 ? 3.371 19.550 -9.693 1.00 88.69 75 LEU A N 1
ATOM 572 C CA . LEU A 1 75 ? 2.009 19.258 -9.224 1.00 88.69 75 LEU A CA 1
ATOM 573 C C . LEU A 1 75 ? 1.527 17.851 -9.613 1.00 88.69 75 LEU A C 1
ATOM 575 O O . LEU A 1 75 ? 1.001 17.129 -8.770 1.00 88.69 75 LEU A O 1
ATOM 579 N N . SER A 1 76 ? 1.730 17.439 -10.866 1.00 86.00 76 SER A N 1
ATOM 580 C CA . SER A 1 76 ? 1.349 16.103 -11.340 1.00 86.00 76 SER A CA 1
ATOM 581 C C . SER A 1 76 ? 2.051 14.991 -10.556 1.00 86.00 76 SER A C 1
ATOM 583 O O . SER A 1 76 ? 1.399 14.044 -10.120 1.00 86.00 76 SER A O 1
ATOM 585 N N . GLY A 1 77 ? 3.355 15.133 -10.305 1.00 85.50 77 GLY A N 1
ATOM 586 C CA . GLY A 1 77 ? 4.135 14.197 -9.500 1.00 85.50 77 GLY A CA 1
ATOM 587 C C . GLY A 1 77 ? 3.664 14.140 -8.046 1.00 85.50 77 GLY A C 1
ATOM 588 O O . GLY A 1 77 ? 3.475 13.048 -7.511 1.00 85.50 77 GLY A O 1
ATOM 589 N N . ALA A 1 78 ? 3.409 15.296 -7.424 1.00 89.44 78 ALA A N 1
ATOM 590 C CA . ALA A 1 78 ? 2.909 15.384 -6.050 1.00 89.44 78 ALA A CA 1
ATOM 591 C C . ALA A 1 78 ? 1.547 14.695 -5.889 1.00 89.44 78 ALA A C 1
ATOM 593 O O . ALA A 1 78 ? 1.348 13.920 -4.951 1.00 89.44 78 ALA A O 1
ATOM 594 N N . LEU A 1 79 ? 0.625 14.924 -6.827 1.00 89.69 79 LEU A N 1
ATOM 595 C CA . LEU A 1 79 ? -0.693 14.291 -6.832 1.00 89.69 79 LEU A CA 1
ATOM 596 C C . LEU A 1 79 ? -0.597 12.774 -7.020 1.00 89.69 79 LEU A C 1
ATOM 598 O O . LEU A 1 79 ? -1.190 12.030 -6.242 1.00 89.69 79 LEU A O 1
ATOM 602 N N . ILE A 1 80 ? 0.180 12.306 -8.002 1.00 88.31 80 ILE A N 1
ATOM 603 C CA . ILE A 1 80 ? 0.378 10.871 -8.255 1.00 88.31 80 ILE A CA 1
ATOM 604 C C . ILE A 1 80 ? 0.978 10.184 -7.024 1.00 88.31 80 ILE A C 1
ATOM 606 O O . ILE A 1 80 ? 0.467 9.153 -6.590 1.00 88.31 80 ILE A O 1
ATOM 610 N N . ASN A 1 81 ? 2.019 10.768 -6.425 1.00 89.50 81 ASN A N 1
ATOM 611 C CA . ASN A 1 81 ? 2.684 10.202 -5.251 1.00 89.50 81 ASN A CA 1
ATOM 612 C C . ASN A 1 81 ? 1.714 10.071 -4.065 1.00 89.50 81 ASN A C 1
ATOM 614 O O . ASN A 1 81 ? 1.629 9.028 -3.418 1.00 89.50 81 ASN A O 1
ATOM 618 N N . THR A 1 82 ? 0.898 11.103 -3.859 1.00 92.56 82 THR A N 1
ATOM 619 C CA . THR A 1 82 ? -0.112 11.144 -2.800 1.00 92.56 82 THR A CA 1
ATOM 620 C C . THR A 1 82 ? -1.227 10.114 -3.037 1.00 92.56 82 THR A C 1
ATOM 622 O O . THR A 1 82 ? -1.624 9.402 -2.115 1.00 92.56 82 THR A O 1
ATOM 625 N N . LEU A 1 83 ? -1.710 9.970 -4.276 1.00 94.12 83 LEU A N 1
ATOM 626 C CA . LEU A 1 83 ? -2.701 8.949 -4.639 1.00 94.12 83 LEU A CA 1
ATOM 627 C C . LEU A 1 83 ? -2.164 7.536 -4.389 1.00 94.12 83 LEU A C 1
ATOM 629 O O . LEU A 1 83 ? -2.853 6.714 -3.783 1.00 94.12 83 LEU A O 1
ATOM 633 N N . ILE A 1 84 ? -0.921 7.278 -4.799 1.00 92.25 84 ILE A N 1
ATOM 634 C CA . ILE A 1 84 ? -0.224 6.004 -4.597 1.00 92.25 84 ILE A CA 1
ATOM 635 C C . ILE A 1 84 ? -0.037 5.697 -3.103 1.00 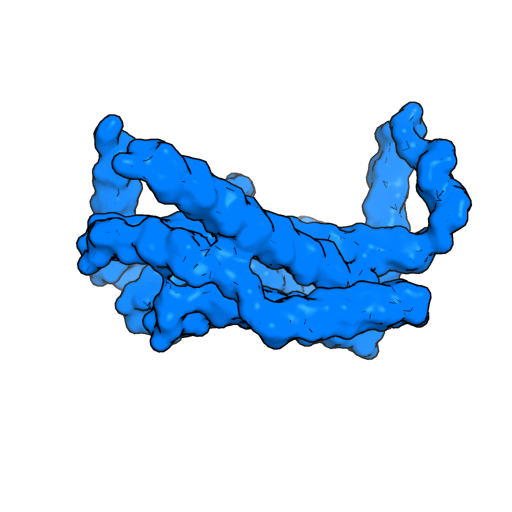92.25 84 ILE A C 1
ATOM 637 O O . ILE A 1 84 ? -0.167 4.544 -2.699 1.00 92.25 84 ILE A O 1
ATOM 641 N N . ALA A 1 85 ? 0.206 6.707 -2.264 1.00 92.69 85 ALA A N 1
ATOM 642 C CA . ALA A 1 85 ? 0.385 6.515 -0.827 1.00 92.69 85 ALA A CA 1
ATOM 643 C C . ALA A 1 85 ? -0.913 6.121 -0.092 1.00 92.69 85 ALA A C 1
ATOM 645 O O . ALA A 1 85 ? -0.871 5.315 0.839 1.00 92.69 85 ALA A O 1
ATOM 646 N N . TYR A 1 86 ? -2.071 6.660 -0.493 1.00 96.81 86 TYR A N 1
ATOM 647 C CA . TYR A 1 86 ? -3.325 6.471 0.251 1.00 96.81 86 TYR A CA 1
ATOM 648 C C . TYR A 1 86 ? -4.298 5.465 -0.374 1.00 96.81 86 TYR A C 1
ATOM 650 O O . TYR A 1 86 ? -4.893 4.658 0.350 1.00 96.81 86 TYR A O 1
ATOM 658 N N . LEU A 1 87 ? -4.505 5.509 -1.696 1.00 96.94 87 LEU A N 1
ATOM 659 C CA . LEU A 1 87 ? -5.564 4.731 -2.350 1.00 96.94 87 LEU A CA 1
ATOM 660 C C . LEU A 1 87 ? -5.410 3.216 -2.178 1.00 96.94 87 LEU A C 1
ATOM 662 O O . LEU A 1 87 ? -6.417 2.577 -1.857 1.00 96.94 87 LEU A O 1
ATOM 666 N N . PRO A 1 88 ? -4.208 2.617 -2.318 1.00 97.06 88 PRO A N 1
ATOM 667 C CA . PRO A 1 88 ? -4.059 1.177 -2.151 1.00 97.06 88 PRO A CA 1
ATOM 668 C C . PRO A 1 88 ? -4.538 0.702 -0.783 1.00 97.06 88 PRO A C 1
ATOM 670 O O . PRO A 1 88 ? -5.285 -0.269 -0.689 1.00 97.06 88 PRO A O 1
ATOM 673 N N . CYS A 1 89 ? -4.169 1.426 0.275 1.00 97.62 89 CYS A N 1
ATOM 674 C CA . CYS A 1 89 ? -4.544 1.073 1.638 1.00 97.62 89 CYS A CA 1
ATOM 675 C C . CYS A 1 89 ? -6.048 1.274 1.887 1.00 97.62 89 CYS A C 1
ATOM 677 O O . CYS A 1 89 ? -6.691 0.413 2.485 1.00 97.62 89 CYS A O 1
ATOM 679 N N . TYR A 1 90 ? -6.639 2.355 1.361 1.00 98.44 90 TYR A N 1
ATOM 680 C CA . TYR A 1 90 ? -8.080 2.608 1.455 1.00 98.44 90 TYR A CA 1
ATOM 681 C C . TYR A 1 90 ? -8.913 1.491 0.805 1.00 98.44 90 TYR A C 1
ATOM 683 O O . TYR A 1 90 ? -9.817 0.938 1.436 1.00 98.44 90 TYR A O 1
ATOM 691 N N . PHE A 1 91 ? -8.594 1.108 -0.435 1.00 98.50 91 PHE A N 1
ATOM 692 C CA . PHE A 1 91 ? -9.316 0.035 -1.122 1.00 98.50 91 PHE A CA 1
ATOM 693 C C . PHE A 1 91 ? -9.057 -1.335 -0.485 1.00 98.50 91 PHE A C 1
ATOM 695 O O . PHE A 1 91 ? -9.991 -2.127 -0.335 1.00 98.50 91 PHE A O 1
ATOM 702 N N . ALA A 1 92 ? -7.827 -1.612 -0.042 1.00 98.31 92 ALA A N 1
ATOM 703 C CA . ALA A 1 92 ? -7.515 -2.841 0.683 1.00 98.31 92 ALA A CA 1
ATOM 704 C C . ALA A 1 92 ? -8.283 -2.925 2.014 1.00 98.31 92 ALA A C 1
ATOM 706 O O . ALA A 1 92 ? -8.794 -3.992 2.359 1.00 98.31 92 ALA A O 1
ATOM 707 N N . ALA A 1 93 ? -8.456 -1.804 2.723 1.00 98.38 93 ALA A N 1
ATOM 708 C CA . ALA A 1 93 ? -9.279 -1.721 3.927 1.00 98.38 93 ALA A CA 1
ATOM 709 C C . ALA A 1 93 ? -10.758 -2.032 3.645 1.00 98.38 93 ALA A C 1
ATOM 711 O O . ALA A 1 93 ? -11.398 -2.711 4.447 1.00 98.38 93 ALA A O 1
ATOM 712 N N . LEU A 1 94 ? -11.306 -1.597 2.505 1.00 98.38 94 LEU A N 1
ATOM 713 C CA . LEU A 1 94 ? -12.667 -1.963 2.091 1.00 98.38 94 LEU A CA 1
ATOM 714 C C . LEU A 1 94 ? -12.804 -3.460 1.806 1.00 98.38 94 LEU A C 1
ATOM 716 O O . LEU A 1 94 ? -13.744 -4.093 2.289 1.00 98.38 94 LEU A O 1
ATOM 720 N N . GLY A 1 95 ? -11.853 -4.032 1.064 1.00 97.44 95 GLY A N 1
ATOM 721 C CA . GLY A 1 95 ? -11.817 -5.469 0.795 1.00 97.44 95 GLY A CA 1
ATOM 722 C C . GLY A 1 95 ? -11.730 -6.288 2.083 1.00 97.44 95 GLY A C 1
ATOM 723 O O . GLY A 1 95 ? -12.498 -7.233 2.277 1.00 97.44 95 GLY A O 1
ATOM 724 N N . LEU A 1 96 ? -10.854 -5.878 3.005 1.00 96.94 96 LEU A N 1
ATOM 725 C CA . LEU A 1 96 ? -10.681 -6.534 4.298 1.00 96.94 96 LEU A CA 1
ATOM 726 C C . LEU A 1 96 ? -11.923 -6.396 5.186 1.00 96.94 96 LEU A C 1
ATOM 728 O O . LEU A 1 96 ? -12.328 -7.373 5.805 1.00 96.94 96 LEU A O 1
ATOM 732 N N . ARG A 1 97 ? -12.574 -5.227 5.210 1.00 96.19 97 ARG A N 1
ATOM 733 C CA . ARG A 1 97 ? -13.813 -5.000 5.973 1.00 96.19 97 ARG A CA 1
ATOM 734 C C . ARG A 1 97 ? -14.934 -5.958 5.578 1.00 96.19 97 ARG A C 1
ATOM 736 O O . ARG A 1 97 ? -15.675 -6.403 6.445 1.00 96.19 97 ARG A O 1
ATOM 743 N N . ASN A 1 98 ? -15.080 -6.224 4.284 1.00 94.94 98 ASN A N 1
ATOM 744 C CA . ASN A 1 98 ? -16.194 -7.016 3.767 1.00 94.94 98 ASN A CA 1
ATOM 745 C C . ASN A 1 98 ? -15.946 -8.527 3.847 1.00 94.94 98 ASN A C 1
ATOM 747 O O . ASN A 1 98 ? -16.897 -9.299 3.781 1.00 94.94 98 ASN A O 1
ATOM 751 N N . THR A 1 99 ? -14.683 -8.955 3.928 1.00 94.50 99 THR A N 1
ATOM 752 C CA . THR A 1 99 ? -14.317 -10.373 3.775 1.00 94.50 99 THR A CA 1
ATOM 753 C C . THR A 1 99 ? -13.573 -10.958 4.964 1.00 94.50 99 THR A C 1
ATOM 755 O O . THR A 1 99 ? -13.533 -12.178 5.087 1.00 94.50 99 THR A O 1
ATOM 758 N N . GLU A 1 100 ? -12.951 -10.116 5.794 1.00 93.06 100 GLU A N 1
ATOM 759 C CA . GLU A 1 100 ? -12.046 -10.506 6.885 1.00 93.06 100 GLU A CA 1
ATOM 760 C C . GLU A 1 100 ? -10.897 -11.425 6.423 1.00 93.06 100 GLU A C 1
ATOM 762 O O . GLU A 1 100 ? -10.335 -12.200 7.192 1.00 93.06 100 GLU A O 1
ATOM 767 N N . ARG A 1 101 ? -10.529 -11.341 5.135 1.00 93.75 101 ARG A N 1
ATOM 768 C CA . ARG A 1 101 ? -9.489 -12.163 4.504 1.00 93.75 101 ARG A CA 1
ATOM 769 C C . ARG A 1 101 ? -8.340 -11.297 4.001 1.00 93.75 101 ARG A C 1
ATOM 771 O O . ARG A 1 101 ? -8.496 -10.521 3.058 1.00 93.75 101 ARG A O 1
ATOM 778 N N . TRP A 1 102 ? -7.147 -11.502 4.555 1.00 94.69 102 TRP A N 1
ATOM 779 C CA . TRP A 1 102 ? -5.923 -10.810 4.124 1.00 94.69 102 TRP A CA 1
ATOM 780 C C . TRP A 1 102 ? -5.529 -11.116 2.674 1.00 94.69 102 TRP A C 1
ATOM 782 O O . TRP A 1 102 ? -4.896 -10.290 2.021 1.00 94.69 102 TRP A O 1
ATOM 792 N N . GLN A 1 103 ? -5.969 -12.253 2.126 1.00 94.38 103 GLN A N 1
ATOM 793 C CA . GLN A 1 103 ? -5.812 -12.577 0.707 1.00 94.38 103 GLN A CA 1
ATOM 794 C C . GLN A 1 103 ? -6.506 -11.553 -0.200 1.00 94.38 103 GLN A C 1
ATOM 796 O O . GLN A 1 103 ? -5.982 -11.229 -1.260 1.00 94.38 103 GLN A O 1
ATOM 801 N N . VAL A 1 104 ? -7.658 -11.019 0.221 1.00 95.56 104 VAL A N 1
ATOM 802 C CA . VAL A 1 104 ? -8.400 -10.012 -0.550 1.00 95.56 104 VAL A CA 1
ATOM 803 C C . VAL A 1 104 ? -7.669 -8.674 -0.509 1.00 95.56 104 VAL A C 1
ATOM 805 O O . VAL A 1 104 ? -7.498 -8.052 -1.551 1.00 95.56 104 VAL A O 1
ATOM 808 N N . ALA A 1 105 ? -7.162 -8.266 0.659 1.00 96.56 105 ALA A N 1
ATOM 809 C CA . ALA A 1 105 ? -6.342 -7.059 0.786 1.00 96.56 105 ALA A CA 1
ATOM 810 C C . ALA A 1 105 ? -5.084 -7.126 -0.101 1.00 96.56 105 ALA A C 1
ATOM 812 O O . ALA A 1 105 ? -4.811 -6.198 -0.858 1.00 96.56 105 ALA A O 1
ATOM 813 N N . ALA A 1 106 ? -4.369 -8.256 -0.077 1.00 95.94 106 ALA A N 1
ATOM 814 C CA . ALA A 1 106 ? -3.215 -8.490 -0.942 1.00 95.94 106 ALA A CA 1
ATOM 815 C C . ALA A 1 106 ? -3.578 -8.493 -2.437 1.00 95.94 106 ALA A C 1
ATOM 817 O O . ALA A 1 106 ? -2.850 -7.922 -3.246 1.00 95.94 106 ALA A O 1
ATOM 818 N N . GLY A 1 107 ? -4.717 -9.088 -2.806 1.00 96.19 107 GLY A N 1
ATOM 819 C CA . GLY A 1 107 ? -5.227 -9.053 -4.176 1.00 96.19 107 GLY A CA 1
ATOM 820 C C . GLY A 1 107 ? -5.523 -7.630 -4.652 1.00 96.19 107 GLY A C 1
ATOM 821 O O . GLY A 1 107 ? -5.142 -7.270 -5.761 1.00 96.19 107 GLY A O 1
ATOM 822 N N . VAL A 1 108 ? -6.127 -6.793 -3.802 1.00 97.50 108 VAL A N 1
ATOM 823 C CA . VAL A 1 108 ? -6.367 -5.372 -4.107 1.00 97.50 108 VAL A CA 1
ATOM 824 C C . VAL A 1 108 ? -5.051 -4.618 -4.302 1.00 97.50 108 VAL A C 1
ATOM 826 O O . VAL A 1 108 ? -4.922 -3.880 -5.278 1.00 97.50 108 VAL A O 1
ATOM 829 N N . PHE A 1 109 ? -4.058 -4.832 -3.432 1.00 97.50 109 PHE A N 1
ATOM 830 C CA . PHE A 1 109 ? -2.726 -4.245 -3.608 1.00 97.50 109 PHE A CA 1
ATOM 831 C C . PHE A 1 109 ? -2.092 -4.649 -4.941 1.00 97.50 109 PHE A C 1
ATOM 833 O O . PHE A 1 109 ? -1.601 -3.786 -5.666 1.00 97.50 109 PHE A O 1
ATOM 840 N N . PHE A 1 110 ? -2.150 -5.937 -5.288 1.00 97.06 110 PHE A N 1
ATOM 841 C CA . PHE A 1 110 ? -1.621 -6.439 -6.552 1.00 97.06 110 PHE A CA 1
ATOM 842 C C . PHE A 1 110 ? -2.333 -5.822 -7.761 1.00 97.06 110 PHE A C 1
ATOM 844 O O . PHE A 1 110 ? -1.665 -5.319 -8.658 1.00 97.06 110 PHE A O 1
ATOM 851 N N . VAL A 1 111 ? -3.671 -5.806 -7.778 1.00 97.38 111 VAL A N 1
ATOM 852 C CA . VAL A 1 111 ? -4.455 -5.241 -8.891 1.00 97.38 111 VAL A CA 1
ATOM 853 C C . VAL A 1 111 ? -4.150 -3.757 -9.078 1.00 97.38 111 VAL A C 1
ATOM 855 O O . VAL A 1 111 ? -3.918 -3.321 -10.202 1.00 97.38 111 VAL A O 1
ATOM 858 N N . LEU A 1 112 ? -4.101 -2.977 -7.996 1.00 97.00 112 LEU A N 1
ATOM 859 C CA . LEU A 1 112 ? -3.808 -1.546 -8.084 1.00 97.00 112 LEU A CA 1
ATOM 860 C C . LEU A 1 112 ? -2.374 -1.272 -8.538 1.00 97.00 112 LEU A C 1
ATOM 862 O O . LEU A 1 112 ? -2.165 -0.375 -9.351 1.00 97.00 112 LEU A O 1
ATOM 866 N N . ALA A 1 113 ? -1.398 -2.050 -8.069 1.00 96.06 113 ALA A N 1
ATOM 867 C CA . ALA A 1 113 ? -0.023 -1.928 -8.536 1.00 96.06 113 ALA A CA 1
ATOM 868 C C . ALA A 1 113 ? 0.120 -2.327 -10.008 1.00 96.06 113 ALA A C 1
ATOM 870 O O . ALA A 1 113 ? 0.745 -1.603 -10.773 1.00 96.06 113 ALA A O 1
ATOM 871 N N . PHE A 1 114 ? -0.509 -3.428 -10.424 1.00 96.62 114 PHE A N 1
ATOM 872 C CA . PHE A 1 114 ? -0.520 -3.873 -11.815 1.00 96.62 114 PHE A CA 1
ATOM 873 C C . PHE A 1 114 ? -1.125 -2.810 -12.739 1.00 96.62 114 PHE A C 1
ATOM 875 O O . PHE A 1 114 ? -0.507 -2.437 -13.735 1.00 96.62 114 PHE A O 1
ATOM 882 N N . LEU A 1 115 ? -2.296 -2.272 -12.381 1.00 96.25 115 LEU A N 1
ATOM 883 C CA . LEU A 1 115 ? -2.942 -1.196 -13.135 1.00 96.25 115 LEU A CA 1
ATOM 884 C C . LEU A 1 115 ? -2.099 0.083 -13.133 1.00 96.25 115 LEU A C 1
ATOM 886 O O . LEU A 1 115 ? -1.971 0.720 -14.172 1.00 96.25 115 LEU A O 1
ATOM 890 N N . GLY A 1 116 ? -1.488 0.442 -12.002 1.00 93.38 116 GLY A N 1
ATOM 891 C CA . GLY A 1 116 ? -0.594 1.596 -11.902 1.00 93.38 116 GLY A CA 1
ATOM 892 C C . GLY A 1 116 ? 0.622 1.474 -12.822 1.00 93.38 116 GLY A C 1
ATOM 893 O O . GLY A 1 116 ? 0.898 2.392 -13.592 1.00 93.38 116 GLY A O 1
ATOM 894 N N . CYS A 1 117 ? 1.302 0.324 -12.807 1.00 93.44 117 CYS A N 1
ATOM 895 C CA . CYS A 1 117 ? 2.405 0.023 -13.720 1.00 93.44 117 CYS A CA 1
ATOM 896 C C . CYS A 1 117 ? 1.971 0.102 -15.183 1.00 93.44 117 CYS A C 1
ATOM 898 O O . CYS A 1 117 ? 2.652 0.731 -15.991 1.00 93.44 117 CYS A O 1
ATOM 900 N N . LEU A 1 118 ? 0.838 -0.524 -15.515 1.00 94.69 118 LEU A N 1
ATOM 901 C CA . LEU A 1 118 ? 0.300 -0.549 -16.870 1.00 94.69 118 LEU A CA 1
ATOM 902 C C . LEU A 1 118 ? 0.000 0.870 -17.366 1.00 94.69 118 LEU A C 1
ATOM 904 O O . LEU A 1 118 ? 0.416 1.243 -18.458 1.00 94.69 118 LEU A O 1
ATOM 908 N N . LEU A 1 119 ? -0.672 1.686 -16.551 1.00 92.94 119 LEU A N 1
ATOM 909 C CA . LEU A 1 119 ? -0.986 3.070 -16.900 1.00 92.94 119 LEU A CA 1
ATOM 910 C C . LEU A 1 119 ? 0.283 3.910 -17.076 1.00 92.94 119 LEU A C 1
ATOM 912 O O . LEU A 1 119 ? 0.386 4.645 -18.050 1.00 92.94 119 LEU A O 1
ATOM 916 N N . ILE A 1 120 ? 1.273 3.781 -16.195 1.00 90.50 120 ILE A N 1
ATOM 917 C CA . ILE A 1 120 ? 2.530 4.531 -16.328 1.00 90.50 120 ILE A CA 1
ATOM 918 C C . ILE A 1 120 ? 3.251 4.160 -17.628 1.00 90.50 120 ILE A C 1
ATOM 920 O O . ILE A 1 120 ? 3.696 5.050 -18.347 1.00 90.50 120 ILE A O 1
ATOM 924 N N . GLN A 1 121 ? 3.316 2.872 -17.971 1.00 89.94 121 GLN A N 1
ATOM 925 C CA . GLN A 1 121 ? 3.946 2.422 -19.214 1.00 89.94 121 GLN A CA 1
ATOM 926 C C . GLN A 1 121 ? 3.213 2.906 -20.472 1.00 89.94 121 GLN A C 1
ATOM 928 O O . GLN A 1 121 ? 3.868 3.235 -21.457 1.00 89.94 121 GLN A O 1
ATOM 933 N N . LEU A 1 122 ? 1.876 2.953 -20.444 1.00 91.75 122 LEU A N 1
ATOM 934 C CA . LEU A 1 122 ? 1.064 3.376 -21.589 1.00 91.75 122 LEU A CA 1
ATOM 935 C C . LEU A 1 122 ? 1.057 4.896 -21.786 1.00 91.75 122 LEU A C 1
ATOM 937 O O . LEU A 1 122 ? 1.130 5.365 -22.917 1.00 91.75 122 LEU A O 1
ATOM 941 N N . TRP A 1 123 ? 0.942 5.662 -20.700 1.00 89.69 123 TRP A N 1
ATOM 942 C CA . TRP A 1 123 ? 0.721 7.110 -20.761 1.00 89.69 123 TRP A CA 1
ATOM 943 C C . TRP A 1 123 ? 2.009 7.929 -20.658 1.00 89.69 123 TRP A C 1
ATOM 945 O O . TRP A 1 123 ? 2.044 9.059 -21.137 1.00 89.69 123 TRP A O 1
ATOM 955 N N . ILE A 1 124 ? 3.057 7.387 -20.029 1.00 87.12 124 ILE A N 1
ATOM 956 C CA . ILE A 1 124 ? 4.333 8.083 -19.813 1.00 87.12 124 ILE A CA 1
ATOM 957 C C . ILE A 1 124 ? 5.495 7.142 -20.183 1.00 87.12 124 ILE A C 1
ATOM 959 O O . ILE A 1 124 ? 6.280 6.727 -19.318 1.00 87.12 124 ILE A O 1
ATOM 963 N N . PRO A 1 125 ? 5.609 6.753 -21.468 1.00 82.88 125 PRO A N 1
ATOM 964 C CA . PRO A 1 125 ? 6.677 5.868 -21.911 1.00 82.88 125 PRO A CA 1
ATOM 965 C C . PRO A 1 125 ? 8.039 6.504 -21.605 1.00 82.88 125 PRO A C 1
ATOM 967 O O . PRO A 1 125 ? 8.256 7.687 -21.845 1.00 82.88 125 PRO A O 1
ATOM 970 N N . GLY A 1 126 ? 8.962 5.721 -21.046 1.00 84.75 126 GLY A N 1
ATOM 971 C CA . GLY A 1 126 ? 10.298 6.196 -20.664 1.00 84.75 126 GLY A CA 1
ATOM 972 C C . GLY A 1 126 ? 10.437 6.674 -19.215 1.00 84.75 126 GLY A C 1
ATOM 973 O O . GLY A 1 126 ? 11.557 6.653 -18.707 1.00 84.75 126 GLY A O 1
ATOM 974 N N . PHE A 1 127 ? 9.334 6.957 -18.504 1.00 87.75 127 PHE A N 1
ATOM 975 C CA . PHE A 1 127 ? 9.360 7.415 -17.102 1.00 87.75 127 PHE A CA 1
ATOM 976 C C . PHE A 1 127 ? 10.230 6.533 -16.198 1.00 87.75 127 PHE A C 1
ATOM 978 O O . PHE A 1 127 ? 11.061 7.020 -15.437 1.00 87.75 127 PHE A O 1
ATOM 985 N N . ILE A 1 128 ? 10.073 5.211 -16.314 1.00 90.00 128 ILE A N 1
ATOM 986 C CA . ILE A 1 128 ? 10.811 4.227 -15.508 1.00 90.00 128 ILE A CA 1
ATOM 987 C C . ILE A 1 128 ? 12.325 4.335 -15.741 1.00 90.00 128 ILE A C 1
ATOM 989 O O . ILE A 1 128 ? 13.114 4.303 -14.797 1.00 90.00 128 ILE A O 1
ATOM 993 N N . VAL A 1 129 ? 12.740 4.495 -17.000 1.00 89.69 129 VAL A N 1
ATOM 994 C CA . VAL A 1 129 ? 14.158 4.577 -17.371 1.00 89.69 129 VAL A CA 1
ATOM 995 C C . VAL A 1 129 ? 14.754 5.914 -16.929 1.00 89.69 129 VAL A C 1
ATOM 997 O O . VAL A 1 129 ? 15.883 5.947 -16.444 1.00 89.69 129 VAL A O 1
ATOM 1000 N N . GLU A 1 130 ? 14.010 7.011 -17.058 1.00 87.94 130 GLU A N 1
ATOM 1001 C CA . GLU A 1 130 ? 14.434 8.339 -16.599 1.00 87.94 130 GLU A CA 1
ATOM 1002 C C . GLU A 1 130 ? 14.600 8.398 -15.079 1.00 87.94 130 GLU A C 1
ATOM 1004 O O . GLU A 1 130 ? 15.643 8.836 -14.590 1.00 87.94 130 GLU A O 1
ATOM 1009 N N . GLN A 1 131 ? 13.633 7.862 -14.331 1.00 86.50 131 GLN A N 1
ATOM 1010 C CA . GLN A 1 131 ? 13.723 7.733 -12.875 1.00 86.50 131 GLN A CA 1
ATOM 1011 C C . GLN A 1 131 ? 14.943 6.910 -12.459 1.00 86.50 131 GLN A C 1
ATOM 1013 O O . GLN A 1 131 ? 15.674 7.287 -11.541 1.00 86.50 131 GLN A O 1
ATOM 1018 N N . PHE A 1 132 ? 15.218 5.814 -13.168 1.00 89.19 132 PHE A N 1
ATOM 1019 C CA . PHE A 1 132 ? 16.397 5.002 -12.898 1.00 89.19 132 PHE A CA 1
ATOM 1020 C C . PHE A 1 132 ? 17.713 5.735 -13.218 1.00 89.19 132 PHE A C 1
ATOM 1022 O O . PHE A 1 132 ? 18.697 5.575 -12.497 1.00 89.19 132 PHE A O 1
ATOM 1029 N N . LYS A 1 133 ? 17.755 6.581 -14.257 1.00 86.94 133 LYS A N 1
ATOM 1030 C CA . LYS A 1 133 ? 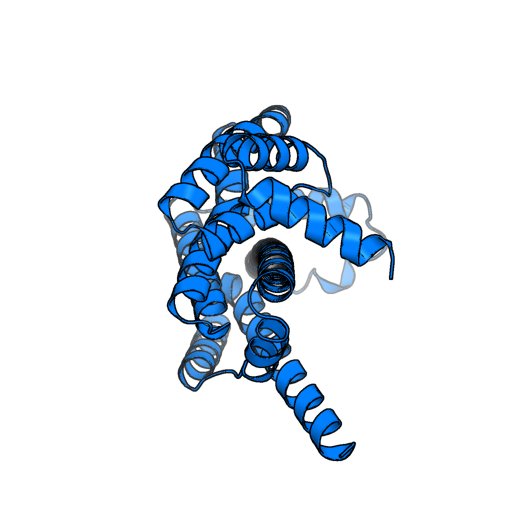18.921 7.439 -14.544 1.00 86.94 133 LYS A CA 1
ATOM 1031 C C . LYS A 1 133 ? 19.173 8.448 -13.423 1.00 86.94 133 LYS A C 1
ATOM 1033 O O . LYS A 1 133 ? 20.320 8.592 -13.007 1.00 86.94 133 LYS A O 1
ATOM 1038 N N . LEU A 1 134 ? 18.125 9.100 -12.913 1.00 85.69 134 LEU A N 1
ATOM 1039 C CA . LEU A 1 134 ? 18.227 10.018 -11.770 1.00 85.69 134 LEU A CA 1
ATOM 1040 C C . LEU A 1 134 ? 18.773 9.302 -10.531 1.00 85.69 134 LEU A C 1
ATOM 1042 O O . LEU A 1 134 ? 19.708 9.789 -9.900 1.00 85.69 134 LEU A O 1
ATOM 1046 N N . PHE A 1 135 ? 18.253 8.109 -10.238 1.00 84.12 135 PHE A N 1
ATOM 1047 C CA . PHE A 1 135 ? 18.757 7.276 -9.148 1.00 84.12 135 PHE A CA 1
ATOM 1048 C C . PHE A 1 135 ? 20.243 6.928 -9.321 1.00 84.12 135 PHE A C 1
ATOM 1050 O O . PHE A 1 135 ? 21.023 7.104 -8.388 1.00 84.12 135 PHE A O 1
ATOM 1057 N N . LYS A 1 136 ? 20.662 6.504 -10.522 1.00 83.12 136 LYS A N 1
ATOM 1058 C CA . LYS A 1 136 ? 22.074 6.206 -10.812 1.00 83.12 136 LYS A CA 1
ATOM 1059 C C . LYS A 1 136 ? 22.989 7.417 -10.638 1.00 83.12 136 LYS A C 1
ATOM 1061 O O . LYS A 1 136 ? 24.089 7.247 -10.131 1.00 83.12 136 LYS A O 1
ATOM 1066 N N . MET A 1 137 ? 22.550 8.619 -11.016 1.00 82.75 137 MET A N 1
ATOM 1067 C CA . MET A 1 137 ? 23.344 9.839 -10.809 1.00 82.75 137 MET A CA 1
ATOM 1068 C C . MET A 1 137 ? 23.573 10.136 -9.326 1.00 82.75 137 MET A C 1
ATOM 1070 O O . MET A 1 137 ? 24.673 10.530 -8.954 1.00 82.75 137 MET A O 1
ATOM 1074 N N . ILE A 1 138 ? 22.567 9.906 -8.478 1.00 81.81 138 ILE A N 1
ATOM 1075 C CA . ILE A 1 138 ? 22.720 10.036 -7.023 1.00 81.81 138 ILE A CA 1
ATOM 1076 C C . ILE A 1 138 ? 23.676 8.958 -6.503 1.00 81.81 138 ILE A C 1
ATOM 1078 O O . ILE A 1 138 ? 24.569 9.257 -5.722 1.00 81.81 138 ILE A O 1
ATOM 1082 N N . LEU A 1 139 ? 23.534 7.712 -6.964 1.00 77.56 139 LEU A N 1
ATOM 1083 C CA . LEU A 1 139 ? 24.372 6.595 -6.522 1.00 77.56 139 LEU A CA 1
ATOM 1084 C C . LEU A 1 139 ? 25.844 6.755 -6.926 1.00 77.56 139 LEU A C 1
ATOM 1086 O O . LEU A 1 139 ? 26.729 6.386 -6.159 1.00 77.56 139 LEU A O 1
ATOM 1090 N N . ALA A 1 140 ? 26.106 7.344 -8.095 1.00 74.19 140 ALA A N 1
ATOM 1091 C CA . ALA A 1 140 ? 27.454 7.640 -8.570 1.00 74.19 140 ALA A CA 1
ATOM 1092 C C . ALA A 1 140 ? 28.206 8.618 -7.649 1.00 74.19 140 ALA A C 1
ATOM 1094 O O . ALA A 1 140 ? 29.429 8.616 -7.630 1.00 74.19 140 ALA A O 1
ATOM 1095 N N . GLN A 1 141 ? 27.506 9.402 -6.822 1.00 71.38 141 GLN A N 1
ATOM 1096 C CA . GLN A 1 141 ? 28.143 10.236 -5.795 1.00 71.38 141 GLN A CA 1
ATOM 1097 C C . GLN A 1 141 ? 28.694 9.417 -4.608 1.00 71.38 141 GLN A C 1
ATOM 1099 O O . GLN A 1 141 ? 29.460 9.949 -3.810 1.00 71.38 141 GLN A O 1
ATOM 1104 N N . TYR A 1 142 ? 28.344 8.129 -4.496 1.00 68.00 142 TYR A N 1
ATOM 1105 C CA . TYR A 1 142 ? 28.725 7.213 -3.408 1.00 68.00 142 TYR A CA 1
ATOM 1106 C C . TYR A 1 142 ? 29.591 6.036 -3.917 1.00 68.00 142 TYR A C 1
ATOM 1108 O O . TYR A 1 142 ? 29.515 4.917 -3.414 1.00 68.00 142 TYR A O 1
ATOM 1116 N N . GLN A 1 143 ? 30.390 6.307 -4.954 1.00 59.22 143 GLN A N 1
ATOM 1117 C CA . GLN A 1 143 ? 30.902 5.400 -5.992 1.00 59.22 143 GLN A CA 1
ATOM 1118 C C . GLN A 1 143 ? 31.775 4.192 -5.585 1.00 59.22 143 GLN A C 1
ATOM 1120 O O . GLN A 1 143 ? 32.003 3.327 -6.424 1.00 59.22 143 GLN A O 1
ATOM 1125 N N . GLU A 1 144 ? 32.248 4.051 -4.346 1.00 58.00 144 GLU A N 1
ATOM 1126 C CA . GLU A 1 144 ? 33.267 3.024 -4.038 1.00 58.00 144 GLU A CA 1
ATOM 1127 C C . GLU A 1 144 ? 32.753 1.569 -3.940 1.00 58.00 144 GLU A C 1
ATOM 1129 O O . GLU A 1 144 ? 33.560 0.647 -3.858 1.00 58.00 144 GLU A O 1
ATOM 1134 N N . LEU A 1 145 ? 31.437 1.311 -3.965 1.00 56.16 145 LEU A N 1
ATOM 1135 C CA . LEU A 1 145 ? 30.884 -0.007 -3.585 1.00 56.16 145 LEU A CA 1
ATOM 1136 C C . LEU A 1 145 ? 30.061 -0.754 -4.655 1.00 56.16 145 LEU A C 1
ATOM 1138 O O . LEU A 1 145 ? 29.695 -1.903 -4.414 1.00 56.16 145 LEU A O 1
ATOM 1142 N N . VAL A 1 146 ? 29.728 -0.151 -5.807 1.00 57.53 146 VAL A N 1
ATOM 1143 C CA . VAL A 1 146 ? 28.606 -0.650 -6.649 1.00 57.53 146 VAL A CA 1
ATOM 1144 C C . VAL A 1 146 ? 28.966 -0.977 -8.111 1.00 57.53 146 VAL A C 1
ATOM 1146 O O . VAL A 1 146 ? 28.266 -1.765 -8.748 1.00 57.53 146 VAL A O 1
ATOM 1149 N N . GLU A 1 147 ? 30.057 -0.440 -8.661 1.00 58.16 147 GLU A N 1
ATOM 1150 C CA . GLU A 1 147 ? 30.329 -0.515 -10.111 1.00 58.16 147 GLU A CA 1
ATOM 1151 C C . GLU A 1 147 ? 30.582 -1.919 -10.713 1.00 58.16 147 GLU A C 1
ATOM 1153 O O . GLU A 1 147 ? 30.088 -2.156 -11.817 1.00 58.16 147 GLU A O 1
ATOM 1158 N N . PRO A 1 148 ? 31.262 -2.891 -10.066 1.00 55.47 148 PRO A N 1
ATOM 1159 C CA . PRO A 1 148 ? 31.609 -4.129 -10.768 1.00 55.47 148 PRO A CA 1
ATOM 1160 C C . PRO A 1 148 ? 30.421 -5.074 -11.020 1.00 55.47 148 PRO A C 1
ATOM 1162 O O . PRO A 1 148 ? 30.489 -5.894 -11.928 1.00 55.47 148 PRO A O 1
ATOM 1165 N N . ALA A 1 149 ? 29.326 -4.977 -10.254 1.00 57.06 149 ALA A N 1
ATOM 1166 C CA . ALA A 1 149 ? 28.219 -5.941 -10.321 1.00 57.06 149 ALA A CA 1
ATOM 1167 C C . ALA A 1 149 ? 27.085 -5.553 -11.291 1.00 57.06 149 ALA A C 1
ATOM 1169 O O . ALA A 1 149 ? 26.261 -6.399 -11.637 1.00 57.06 149 ALA A O 1
ATOM 1170 N N . LEU A 1 150 ? 27.001 -4.284 -11.707 1.00 59.75 150 LEU A N 1
ATOM 1171 C CA . LEU A 1 150 ? 25.862 -3.762 -12.480 1.00 59.75 150 LEU A CA 1
ATOM 1172 C C . LEU A 1 150 ? 26.163 -3.525 -13.967 1.00 59.75 150 LEU A C 1
ATOM 1174 O O . LEU A 1 150 ? 25.228 -3.273 -14.725 1.00 59.75 150 LEU A O 1
ATOM 1178 N N . ASN A 1 151 ? 27.428 -3.609 -14.390 1.00 60.62 151 ASN A N 1
ATOM 1179 C CA . ASN A 1 151 ? 27.831 -3.286 -15.763 1.00 60.62 151 ASN A CA 1
ATOM 1180 C C . ASN A 1 151 ? 27.439 -4.358 -16.798 1.00 60.62 151 ASN A C 1
ATOM 1182 O O . ASN A 1 151 ? 27.207 -4.008 -17.952 1.00 60.62 151 ASN A O 1
ATOM 1186 N N . ASP A 1 152 ? 27.289 -5.623 -16.389 1.00 63.66 152 ASP A N 1
ATOM 1187 C CA . ASP A 1 152 ? 26.908 -6.728 -17.291 1.00 63.66 152 ASP A CA 1
ATOM 1188 C C . ASP A 1 152 ? 25.389 -6.876 -17.493 1.00 63.66 152 ASP A C 1
ATOM 1190 O O . ASP A 1 152 ? 24.939 -7.591 -18.389 1.00 63.66 152 ASP A O 1
ATOM 1194 N N . ILE A 1 153 ? 24.563 -6.207 -16.679 1.00 69.69 153 ILE A N 1
ATOM 1195 C CA . ILE A 1 153 ? 23.101 -6.335 -16.749 1.00 69.69 153 ILE A CA 1
ATOM 1196 C C . ILE A 1 153 ? 22.525 -5.220 -17.625 1.00 69.69 153 ILE A C 1
ATOM 1198 O O . ILE A 1 153 ? 22.835 -4.041 -17.448 1.00 69.69 153 ILE A O 1
ATOM 1202 N N . ASN A 1 154 ? 21.608 -5.573 -18.534 1.00 83.81 154 ASN A N 1
ATOM 1203 C CA . ASN A 1 154 ? 20.896 -4.597 -19.356 1.00 83.81 154 ASN A CA 1
ATOM 1204 C C . ASN A 1 154 ? 20.236 -3.519 -18.474 1.00 83.81 154 ASN A C 1
ATOM 1206 O O . ASN A 1 154 ? 19.342 -3.791 -17.667 1.00 83.81 154 ASN A O 1
ATOM 1210 N N . SER A 1 155 ? 20.656 -2.268 -18.672 1.00 83.56 155 SER A N 1
ATOM 1211 C CA . SER A 1 155 ? 20.203 -1.124 -17.876 1.00 83.56 155 SER A CA 1
ATOM 1212 C C . SER A 1 155 ? 18.685 -0.906 -17.893 1.00 83.56 155 SER A C 1
ATOM 1214 O O . SER A 1 155 ? 18.145 -0.350 -16.936 1.00 83.56 155 SER A O 1
ATOM 1216 N N . VAL A 1 156 ? 17.990 -1.360 -18.942 1.00 87.81 156 VAL A N 1
ATOM 1217 C CA . VAL A 1 156 ? 16.526 -1.288 -19.045 1.00 87.81 156 VAL A CA 1
ATOM 1218 C C . VAL A 1 156 ? 15.863 -2.300 -18.113 1.00 87.81 156 VAL A C 1
ATOM 1220 O O . VAL A 1 156 ? 14.917 -1.943 -17.416 1.00 87.81 156 VAL A O 1
ATOM 1223 N N . ILE A 1 157 ? 16.385 -3.528 -18.044 1.00 89.88 157 ILE A N 1
ATOM 1224 C CA . ILE A 1 157 ? 15.886 -4.577 -17.140 1.00 89.88 157 ILE A CA 1
ATOM 1225 C C . ILE A 1 157 ? 16.046 -4.122 -15.690 1.00 89.88 157 ILE A C 1
ATOM 1227 O O . ILE A 1 157 ? 15.106 -4.190 -14.895 1.00 89.88 157 ILE A O 1
ATOM 1231 N N . LEU A 1 158 ? 17.219 -3.576 -15.363 1.00 89.12 158 LEU A N 1
ATOM 1232 C CA . LEU A 1 158 ? 17.503 -3.070 -14.025 1.00 89.12 158 LEU A CA 1
ATOM 1233 C C . LEU A 1 158 ? 16.581 -1.898 -13.646 1.00 89.12 158 LEU A C 1
ATOM 1235 O O . LEU A 1 158 ? 16.123 -1.831 -12.507 1.00 89.12 158 LEU A O 1
ATOM 1239 N N . ALA A 1 159 ? 16.241 -1.027 -14.604 1.00 92.25 159 ALA A N 1
ATOM 1240 C CA . ALA A 1 159 ? 15.278 0.052 -14.394 1.00 92.25 159 ALA A CA 1
ATOM 1241 C C . ALA A 1 159 ? 13.870 -0.467 -14.053 1.00 92.25 159 ALA A C 1
ATOM 1243 O O . ALA A 1 159 ? 13.243 0.053 -13.129 1.00 92.25 159 ALA A O 1
ATOM 1244 N N . GLN A 1 160 ? 13.381 -1.499 -14.757 1.00 94.00 160 GLN A N 1
ATOM 1245 C CA . GLN A 1 160 ? 12.075 -2.107 -14.456 1.00 94.00 160 GLN A CA 1
ATOM 1246 C C . GLN A 1 160 ? 12.080 -2.748 -13.061 1.00 94.00 160 GLN A C 1
ATOM 1248 O O . GLN A 1 160 ? 11.202 -2.488 -12.240 1.00 94.00 160 GLN A O 1
ATOM 1253 N N . LEU A 1 161 ? 13.114 -3.527 -12.733 1.00 91.75 161 LEU A N 1
ATOM 1254 C CA . LEU A 1 161 ? 13.200 -4.165 -11.419 1.00 91.75 161 LEU A CA 1
ATOM 1255 C C . LEU A 1 161 ? 13.289 -3.133 -10.283 1.00 91.75 161 LEU A C 1
ATOM 1257 O O . LEU A 1 161 ? 12.605 -3.273 -9.268 1.00 91.75 161 LEU A O 1
ATOM 1261 N N . PHE A 1 162 ? 14.077 -2.068 -10.470 1.00 92.50 162 PHE A N 1
ATOM 1262 C CA . PHE A 1 162 ? 14.167 -0.948 -9.531 1.00 92.50 162 PHE A CA 1
ATOM 1263 C C . PHE A 1 162 ? 12.800 -0.301 -9.289 1.00 92.50 162 PHE A C 1
ATOM 1265 O O . PHE A 1 162 ? 12.398 -0.093 -8.143 1.00 92.50 162 PHE A O 1
ATOM 1272 N N . PHE A 1 163 ? 12.052 -0.034 -10.359 1.00 93.94 163 PHE A N 1
ATOM 1273 C CA . PHE A 1 163 ? 10.712 0.530 -10.254 1.00 93.94 163 PHE A CA 1
ATOM 1274 C C . PHE A 1 163 ? 9.737 -0.416 -9.537 1.00 93.94 163 PHE A C 1
ATOM 1276 O O . PHE A 1 163 ? 8.969 0.019 -8.676 1.00 93.94 163 PHE A O 1
ATOM 1283 N N . GLY A 1 164 ? 9.825 -1.722 -9.798 1.00 95.12 164 GLY A N 1
ATOM 1284 C CA . GLY A 1 164 ? 9.066 -2.733 -9.062 1.00 95.12 164 GLY A CA 1
ATOM 1285 C C . GLY A 1 164 ? 9.375 -2.753 -7.561 1.00 95.12 164 GLY A C 1
ATOM 1286 O O . GLY A 1 164 ? 8.459 -2.831 -6.739 1.00 95.12 164 GLY A O 1
ATOM 1287 N N . ILE A 1 165 ? 10.649 -2.611 -7.176 1.00 94.62 165 ILE A N 1
ATOM 1288 C CA . ILE A 1 165 ? 11.070 -2.490 -5.769 1.00 94.62 165 ILE A CA 1
ATOM 1289 C C . ILE A 1 165 ? 10.524 -1.199 -5.142 1.00 94.62 165 ILE A C 1
ATOM 1291 O O . ILE A 1 165 ? 10.055 -1.215 -4.000 1.00 94.62 165 ILE A O 1
ATOM 1295 N N . GLN A 1 166 ? 10.521 -0.088 -5.882 1.00 93.81 166 GLN A N 1
ATOM 1296 C CA . GLN A 1 166 ? 9.938 1.170 -5.418 1.00 93.81 166 GLN A CA 1
ATOM 1297 C C . GLN A 1 166 ? 8.442 1.014 -5.120 1.00 93.81 166 GLN A C 1
ATOM 1299 O O . GLN A 1 166 ? 7.992 1.405 -4.042 1.00 93.81 166 GLN A O 1
ATOM 1304 N N . ILE A 1 167 ? 7.674 0.384 -6.010 1.00 94.75 167 ILE A N 1
ATOM 1305 C CA . ILE A 1 167 ? 6.252 0.113 -5.763 1.00 94.75 167 ILE A CA 1
ATOM 1306 C C . ILE A 1 167 ? 6.071 -0.829 -4.572 1.00 94.75 167 ILE A C 1
ATOM 1308 O O . ILE A 1 167 ? 5.222 -0.580 -3.713 1.00 94.75 167 ILE A O 1
ATOM 1312 N N . LEU A 1 168 ? 6.887 -1.882 -4.476 1.00 96.50 168 LEU A N 1
ATOM 1313 C CA . LEU A 1 168 ? 6.858 -2.799 -3.341 1.00 96.50 168 LEU A CA 1
ATOM 1314 C C . LEU A 1 168 ? 7.050 -2.052 -2.013 1.00 96.50 168 LEU A C 1
ATOM 1316 O O . LEU A 1 168 ? 6.312 -2.312 -1.067 1.00 96.50 168 LEU A O 1
ATOM 1320 N N . SER A 1 169 ? 7.979 -1.094 -1.943 1.00 94.81 169 SER A N 1
ATOM 1321 C CA . SER A 1 169 ? 8.212 -0.300 -0.728 1.00 94.81 169 SER A CA 1
ATOM 1322 C C . SER A 1 169 ? 6.963 0.466 -0.273 1.00 94.81 169 SER A C 1
ATOM 1324 O O . SER A 1 169 ? 6.625 0.463 0.916 1.00 94.81 169 SER A O 1
ATOM 1326 N N . VAL A 1 170 ? 6.213 1.039 -1.221 1.00 94.31 170 VAL A N 1
ATOM 1327 C CA . VAL A 1 170 ? 4.940 1.713 -0.941 1.00 94.31 170 VAL A CA 1
ATOM 1328 C C . VAL A 1 170 ? 3.915 0.709 -0.421 1.00 94.31 170 VAL A C 1
ATOM 1330 O O . VAL A 1 170 ? 3.246 0.975 0.577 1.00 94.31 170 VAL A O 1
ATOM 1333 N N . LEU A 1 171 ? 3.798 -0.458 -1.059 1.00 96.50 171 LEU A N 1
ATOM 1334 C CA . LEU A 1 171 ? 2.840 -1.486 -0.647 1.00 96.50 171 LEU A CA 1
ATOM 1335 C C . LEU A 1 171 ? 3.161 -2.083 0.725 1.00 96.50 171 LEU A C 1
ATOM 1337 O O . LEU A 1 171 ? 2.241 -2.369 1.492 1.00 96.50 171 LEU A O 1
ATOM 1341 N N . VAL A 1 172 ? 4.440 -2.243 1.069 1.00 96.06 172 VAL A N 1
ATOM 1342 C CA . VAL A 1 172 ? 4.866 -2.664 2.411 1.00 96.06 172 VAL A CA 1
ATOM 1343 C C . VAL A 1 172 ? 4.447 -1.618 3.440 1.00 96.06 172 VAL A C 1
ATOM 1345 O O . VAL A 1 172 ? 3.820 -1.973 4.437 1.00 96.06 172 VAL A O 1
ATOM 1348 N N . SER A 1 173 ? 4.699 -0.333 3.172 1.00 95.81 173 SER A N 1
ATOM 1349 C CA . SER A 1 173 ? 4.243 0.765 4.034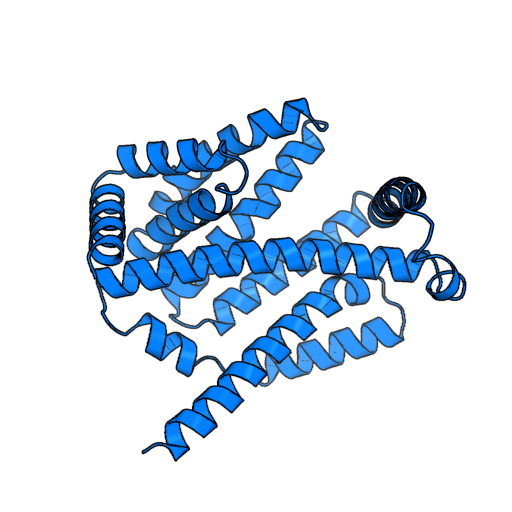 1.00 95.81 173 SER A CA 1
ATOM 1350 C C . SER A 1 173 ? 2.716 0.755 4.210 1.00 95.81 173 SER A C 1
ATOM 1352 O O . SER A 1 173 ? 2.215 0.732 5.335 1.00 95.81 173 SER A O 1
ATOM 1354 N N . ALA A 1 174 ? 1.962 0.639 3.111 1.00 97.00 174 ALA A N 1
ATOM 1355 C CA . ALA A 1 174 ? 0.503 0.539 3.138 1.00 97.00 174 ALA A CA 1
ATOM 1356 C C . ALA A 1 174 ? 0.010 -0.694 3.917 1.00 97.00 174 ALA A C 1
ATOM 1358 O O . ALA A 1 174 ? -0.978 -0.613 4.650 1.00 97.00 174 ALA A O 1
ATOM 1359 N N . THR A 1 175 ? 0.700 -1.829 3.796 1.00 97.06 175 THR A N 1
ATOM 1360 C CA . THR A 1 175 ? 0.383 -3.055 4.539 1.00 97.06 175 THR A CA 1
ATOM 1361 C C . THR A 1 175 ? 0.614 -2.861 6.035 1.00 97.06 175 THR A 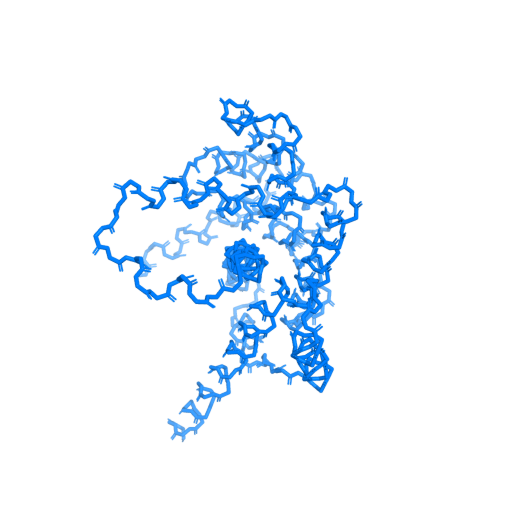C 1
ATOM 1363 O O . THR A 1 175 ? -0.257 -3.219 6.825 1.00 97.06 175 THR A O 1
ATOM 1366 N N . ILE A 1 176 ? 1.723 -2.232 6.438 1.00 97.00 176 ILE A N 1
ATOM 1367 C CA . ILE A 1 176 ? 2.011 -1.905 7.844 1.00 97.00 176 ILE A CA 1
ATOM 1368 C C . ILE A 1 176 ? 0.916 -0.996 8.416 1.00 97.00 176 ILE A C 1
ATOM 1370 O O . ILE A 1 176 ? 0.380 -1.278 9.492 1.00 97.00 176 ILE A O 1
ATOM 1374 N N . SER A 1 177 ? 0.519 0.047 7.682 1.00 98.06 177 SER A N 1
ATOM 1375 C CA . SER A 1 177 ? -0.586 0.931 8.067 1.00 98.06 177 SER A CA 1
ATOM 1376 C C . SER A 1 177 ? -1.905 0.175 8.246 1.00 98.06 177 SER A C 1
ATOM 1378 O O . SER A 1 177 ? -2.612 0.385 9.236 1.00 98.06 177 SER A O 1
ATOM 1380 N N . LEU A 1 178 ? -2.231 -0.738 7.325 1.00 98.25 178 LEU A N 1
ATOM 1381 C CA . LEU A 1 178 ? -3.451 -1.542 7.395 1.00 98.25 178 LEU A CA 1
ATOM 1382 C C . LEU A 1 178 ? -3.419 -2.539 8.561 1.00 98.25 178 LEU A C 1
ATOM 1384 O O . LEU A 1 178 ? -4.415 -2.685 9.269 1.00 98.25 178 LEU A O 1
ATOM 1388 N N . MET A 1 179 ? -2.281 -3.198 8.798 1.00 97.25 179 MET A N 1
ATOM 1389 C CA . MET A 1 179 ? -2.085 -4.106 9.934 1.00 97.25 179 MET A CA 1
ATOM 1390 C C . MET A 1 179 ? -2.226 -3.362 11.259 1.00 97.25 179 MET A C 1
ATOM 1392 O O . MET A 1 179 ? -2.925 -3.841 12.150 1.00 97.25 179 MET A O 1
ATOM 1396 N N . PHE A 1 180 ? -1.644 -2.165 11.380 1.00 97.19 180 PHE A N 1
ATOM 1397 C CA . PHE A 1 180 ? -1.823 -1.321 12.559 1.00 97.19 180 PHE A CA 1
ATOM 1398 C C . PHE A 1 180 ? -3.300 -0.965 12.776 1.00 97.19 180 PHE A C 1
ATOM 1400 O O . PHE A 1 180 ? -3.832 -1.147 13.875 1.00 97.19 180 PHE A O 1
ATOM 1407 N N . ALA A 1 181 ? -3.986 -0.517 11.721 1.00 97.62 181 ALA A N 1
ATOM 1408 C CA . ALA A 1 181 ? -5.404 -0.186 11.768 1.00 97.62 181 ALA A CA 1
ATOM 1409 C C . ALA A 1 181 ? -6.262 -1.385 12.206 1.00 97.62 181 ALA A C 1
ATOM 1411 O O . ALA A 1 181 ? -7.071 -1.266 13.131 1.00 97.62 181 ALA A O 1
ATOM 1412 N N . ARG A 1 182 ? -6.054 -2.563 11.600 1.00 96.94 182 ARG A N 1
ATOM 1413 C CA . ARG A 1 182 ? -6.799 -3.781 11.946 1.00 96.94 182 ARG A CA 1
ATOM 1414 C C . ARG A 1 182 ? -6.472 -4.269 13.357 1.00 96.94 182 ARG A C 1
ATOM 1416 O O . ARG A 1 182 ? -7.388 -4.659 14.076 1.00 96.94 182 ARG A O 1
ATOM 1423 N N . ALA A 1 183 ? -5.218 -4.178 13.803 1.00 95.50 183 ALA A N 1
ATOM 1424 C CA . ALA A 1 183 ? -4.824 -4.529 15.167 1.00 95.50 183 ALA A CA 1
ATOM 1425 C C . ALA A 1 183 ? -5.508 -3.633 16.214 1.00 95.50 183 ALA A C 1
ATOM 1427 O O . ALA A 1 183 ? -6.026 -4.136 17.215 1.00 95.50 183 ALA A O 1
ATOM 1428 N N . MET A 1 184 ? -5.565 -2.317 15.978 1.00 95.44 184 MET A N 1
ATOM 1429 C CA . MET A 1 184 ? -6.268 -1.383 16.866 1.00 95.44 184 MET A CA 1
ATOM 1430 C C . MET A 1 184 ? -7.780 -1.619 16.862 1.00 95.44 184 MET A C 1
ATOM 1432 O O . MET A 1 184 ? -8.401 -1.628 17.925 1.00 95.44 184 MET A O 1
ATOM 1436 N N . GLN A 1 185 ? -8.371 -1.871 15.692 1.00 95.56 185 GLN A N 1
ATOM 1437 C CA . GLN A 1 185 ? -9.788 -2.207 15.574 1.00 95.56 185 GLN A CA 1
ATOM 1438 C C . GLN A 1 185 ? -10.131 -3.503 16.322 1.00 95.56 185 GLN A C 1
ATOM 1440 O O . GLN A 1 185 ? -11.091 -3.526 17.091 1.00 95.56 185 GLN A O 1
ATOM 1445 N N . ALA A 1 186 ? -9.346 -4.567 16.132 1.00 94.69 186 ALA A N 1
ATOM 1446 C CA . ALA A 1 186 ? -9.544 -5.837 16.820 1.00 94.69 186 ALA A CA 1
ATOM 1447 C C . ALA A 1 186 ? -9.427 -5.652 18.336 1.00 94.69 186 ALA A C 1
ATOM 1449 O O . ALA A 1 186 ? -10.311 -6.055 19.080 1.00 94.69 186 ALA A O 1
ATOM 1450 N N . LYS A 1 187 ? -8.407 -4.940 18.822 1.00 93.44 187 LYS A N 1
ATOM 1451 C CA . LYS A 1 187 ? -8.257 -4.692 20.262 1.00 93.44 187 LYS A CA 1
ATOM 1452 C C . LYS A 1 187 ? -9.443 -3.935 20.882 1.00 93.44 187 LYS A C 1
ATOM 1454 O O . LYS A 1 187 ? -9.752 -4.164 22.047 1.00 93.44 187 LYS A O 1
ATOM 1459 N N . LEU A 1 188 ? -10.091 -3.043 20.130 1.00 93.31 188 LEU A N 1
ATOM 1460 C CA . LEU A 1 188 ? -11.234 -2.254 20.605 1.00 93.31 188 LEU A CA 1
ATOM 1461 C C . LEU A 1 188 ? -12.574 -2.990 20.542 1.00 93.31 188 LEU A C 1
ATOM 1463 O O . LEU A 1 188 ? -13.420 -2.761 21.402 1.00 93.31 188 LEU A O 1
ATOM 1467 N N . PHE A 1 189 ? -12.789 -3.807 19.509 1.00 92.94 189 PHE A N 1
ATOM 1468 C CA . PHE A 1 189 ? -14.124 -4.323 19.184 1.00 92.94 189 PHE A CA 1
ATOM 1469 C C . PHE A 1 189 ? -14.202 -5.846 19.053 1.00 92.94 189 PHE A C 1
ATOM 1471 O O . PHE A 1 189 ? -15.292 -6.391 19.183 1.00 92.94 189 PHE A O 1
ATOM 1478 N N . LEU A 1 190 ? -13.087 -6.529 18.784 1.00 90.31 190 LEU A N 1
ATOM 1479 C CA . LEU A 1 190 ? -13.034 -7.983 18.603 1.00 90.31 190 LEU A CA 1
ATOM 1480 C C . LEU A 1 190 ? -11.659 -8.534 19.033 1.00 90.31 190 LEU A C 1
ATOM 1482 O O . LEU A 1 190 ? -10.801 -8.813 18.182 1.00 90.31 190 LEU A O 1
ATOM 1486 N N . PRO A 1 191 ? -11.388 -8.619 20.349 1.00 89.25 191 PRO A N 1
ATOM 1487 C CA . PRO A 1 191 ? -10.071 -8.986 20.852 1.00 89.25 191 PRO A CA 1
ATOM 1488 C C . PRO A 1 191 ? -9.670 -10.378 20.346 1.00 89.25 191 PRO A C 1
ATOM 1490 O O . PRO A 1 191 ? -10.415 -11.342 20.475 1.00 89.25 191 PRO A O 1
ATOM 1493 N N . GLY A 1 192 ? -8.487 -10.469 19.735 1.00 87.50 192 GLY A N 1
ATOM 1494 C CA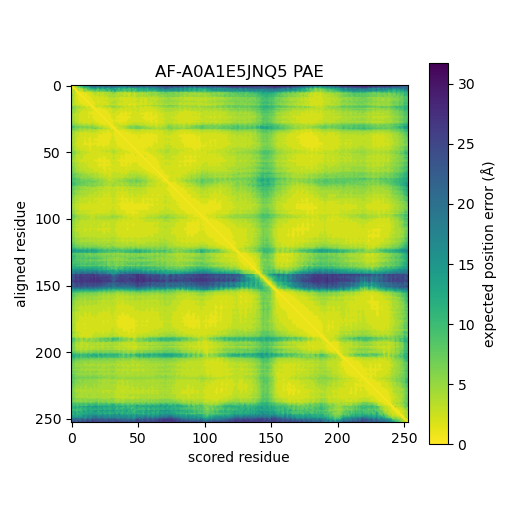 . GLY A 1 192 ? -7.975 -11.700 19.121 1.00 87.50 192 GLY A CA 1
ATOM 1495 C C . GLY A 1 192 ? -8.322 -11.891 17.637 1.00 87.50 192 GLY A C 1
ATOM 1496 O O . GLY A 1 192 ? -7.633 -12.666 16.977 1.00 87.50 192 GLY A O 1
ATOM 1497 N N . GLY A 1 193 ? -9.284 -11.141 17.079 1.00 90.56 193 GLY A N 1
ATOM 1498 C CA . GLY A 1 193 ? -9.706 -11.274 15.673 1.00 90.56 193 GLY A CA 1
ATOM 1499 C C . GLY A 1 193 ? -8.549 -11.136 14.679 1.00 90.56 193 GLY A C 1
ATOM 1500 O O . GLY A 1 193 ? -8.296 -12.040 13.888 1.00 90.56 193 GLY A O 1
ATOM 1501 N N . PHE A 1 194 ? -7.740 -10.082 14.829 1.00 92.06 194 PHE A N 1
ATOM 1502 C CA . PHE A 1 194 ? -6.568 -9.848 13.977 1.00 92.06 194 PHE A CA 1
ATOM 1503 C C . PHE A 1 194 ? -5.568 -11.018 13.980 1.00 92.06 194 PHE A C 1
ATOM 1505 O O . PHE A 1 194 ? -5.042 -11.385 12.932 1.00 92.06 194 PHE A O 1
ATOM 1512 N N . ARG A 1 195 ? -5.324 -11.640 15.143 1.00 89.69 195 ARG A N 1
ATOM 1513 C CA . ARG A 1 195 ? -4.423 -12.798 15.239 1.00 89.69 195 ARG A CA 1
ATOM 1514 C C . ARG A 1 195 ? -4.989 -13.985 14.462 1.00 89.69 195 ARG A C 1
ATOM 1516 O O . ARG A 1 195 ? -4.244 -14.636 13.737 1.00 89.69 195 ARG A O 1
ATOM 1523 N N . ASN A 1 196 ? -6.283 -14.259 14.606 1.00 90.19 196 ASN A N 1
ATOM 1524 C CA . ASN A 1 196 ? -6.938 -15.371 13.920 1.00 90.19 196 ASN A CA 1
ATOM 1525 C C . ASN A 1 196 ? -6.911 -15.183 12.397 1.00 90.19 196 ASN A C 1
ATOM 1527 O O . ASN A 1 196 ? -6.570 -16.116 11.677 1.00 90.19 196 ASN A O 1
ATOM 1531 N N . GLU A 1 197 ? -7.180 -13.969 11.915 1.00 92.50 197 GLU A N 1
ATOM 1532 C CA . GLU A 1 197 ? -7.098 -13.626 10.490 1.00 92.50 197 GLU A CA 1
ATOM 1533 C C . GLU A 1 197 ? -5.688 -13.817 9.925 1.00 92.50 197 GLU A C 1
ATOM 1535 O O . GLU A 1 197 ? -5.525 -14.373 8.840 1.00 92.50 197 GLU A O 1
ATOM 1540 N N . LEU A 1 198 ? -4.662 -13.377 10.662 1.00 88.38 198 LEU A N 1
ATOM 1541 C CA . LEU A 1 198 ? -3.273 -13.506 10.228 1.00 88.38 198 LEU A CA 1
ATOM 1542 C C . LEU A 1 198 ? -2.813 -14.971 10.235 1.00 88.38 198 LEU A C 1
ATOM 1544 O O . LEU A 1 198 ? -2.103 -15.393 9.329 1.00 88.38 198 LEU A O 1
ATOM 1548 N N . MET A 1 199 ? -3.256 -15.776 11.208 1.00 86.25 199 MET A N 1
ATOM 1549 C CA . MET A 1 199 ? -2.979 -17.220 11.228 1.00 86.25 199 MET A CA 1
ATOM 1550 C C . MET A 1 199 ? -3.715 -17.979 10.112 1.00 86.25 199 MET A C 1
ATOM 1552 O O . MET A 1 199 ? -3.209 -18.989 9.624 1.00 86.25 199 MET A O 1
ATOM 1556 N N . ALA A 1 200 ? -4.880 -17.488 9.682 1.00 87.62 200 ALA A N 1
ATOM 1557 C CA . ALA A 1 200 ? -5.636 -18.030 8.553 1.00 87.62 200 ALA A CA 1
ATOM 1558 C C . ALA A 1 200 ? -5.089 -17.584 7.182 1.00 87.62 200 ALA A C 1
ATOM 1560 O O . ALA A 1 200 ? -5.551 -18.065 6.140 1.00 87.62 200 ALA A O 1
ATOM 1561 N N . PHE A 1 201 ? -4.110 -16.676 7.149 1.00 88.75 201 PHE A N 1
ATOM 1562 C CA . PHE A 1 201 ? -3.501 -16.227 5.907 1.00 88.75 201 PHE A CA 1
ATOM 1563 C C . PHE A 1 201 ? -2.680 -17.353 5.264 1.00 88.75 201 PHE A C 1
ATOM 1565 O O . PHE A 1 201 ? -1.692 -17.855 5.808 1.00 88.75 201 PHE A O 1
ATOM 1572 N N . ARG A 1 202 ? -3.125 -17.753 4.073 1.00 84.56 202 ARG A N 1
ATOM 1573 C CA . ARG A 1 202 ? -2.520 -18.791 3.235 1.00 84.56 202 ARG A CA 1
ATOM 1574 C C . ARG A 1 202 ? -2.598 -18.362 1.776 1.00 84.56 202 ARG A C 1
ATOM 1576 O O . ARG A 1 202 ? -3.643 -17.863 1.345 1.00 84.56 202 ARG A O 1
ATOM 1583 N N . SER A 1 203 ? -1.519 -18.589 1.033 1.00 83.75 203 SER A N 1
ATOM 1584 C CA . SER A 1 203 ? -1.498 -18.442 -0.420 1.00 83.75 203 SER A CA 1
ATOM 1585 C C . SER A 1 203 ? -2.446 -19.454 -1.063 1.00 83.75 203 SER A C 1
ATOM 1587 O O . SER A 1 203 ? -2.444 -20.638 -0.720 1.00 83.75 203 SER A O 1
ATOM 1589 N N . GLY A 1 204 ? -3.302 -18.970 -1.963 1.00 86.62 204 GLY A N 1
ATOM 1590 C CA . GLY A 1 204 ? -4.265 -19.793 -2.688 1.00 86.62 204 GLY A CA 1
ATOM 1591 C C . GLY A 1 204 ? -3.717 -20.296 -4.025 1.00 86.62 204 GLY A C 1
ATOM 1592 O O . GLY A 1 204 ? -2.716 -19.797 -4.537 1.00 86.62 204 GLY A O 1
ATOM 1593 N N . ARG A 1 205 ? -4.438 -21.237 -4.650 1.00 89.38 205 ARG A N 1
ATOM 1594 C CA . ARG A 1 205 ? -4.104 -21.760 -5.991 1.00 89.38 205 ARG A CA 1
ATOM 1595 C C . ARG A 1 205 ? -4.003 -20.652 -7.045 1.00 89.38 205 ARG A C 1
ATOM 1597 O O . ARG A 1 205 ? -3.093 -20.668 -7.862 1.00 89.38 205 ARG A O 1
ATOM 1604 N N . LEU A 1 206 ? -4.905 -19.668 -6.991 1.00 90.94 206 LEU A N 1
ATOM 1605 C CA . LEU A 1 206 ? -4.886 -18.519 -7.902 1.00 90.94 206 LEU A CA 1
ATOM 1606 C C . LEU A 1 206 ? -3.613 -17.685 -7.746 1.00 90.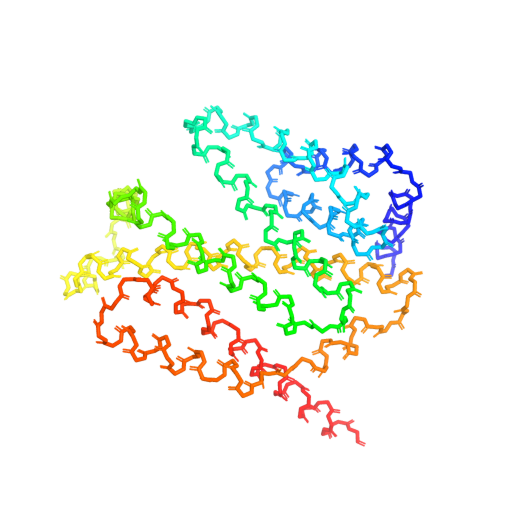94 206 LEU A C 1
ATOM 1608 O O . LEU A 1 206 ? -2.990 -17.349 -8.745 1.00 90.94 206 LEU A O 1
ATOM 1612 N N . SER A 1 207 ? -3.184 -17.410 -6.512 1.00 91.62 207 SER A N 1
ATOM 1613 C CA . SER A 1 207 ? -1.937 -16.683 -6.267 1.00 91.62 207 SER A CA 1
ATOM 1614 C C . SER A 1 207 ? -0.739 -17.418 -6.870 1.00 91.62 207 SER A 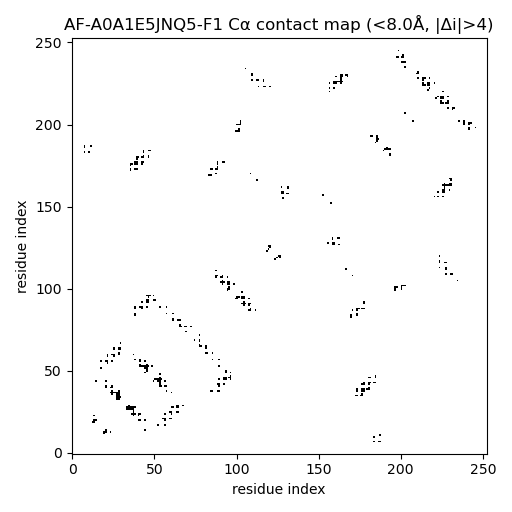C 1
ATOM 1616 O O . SER A 1 207 ? 0.162 -16.784 -7.408 1.00 91.62 207 SER A O 1
ATOM 1618 N N . PHE A 1 208 ? -0.736 -18.755 -6.817 1.00 93.31 208 PHE A N 1
ATOM 1619 C CA . PHE A 1 208 ? 0.339 -19.569 -7.391 1.00 93.31 208 PHE A CA 1
ATOM 1620 C C . PHE A 1 208 ? 0.359 -19.500 -8.918 1.00 93.31 208 PHE A C 1
ATOM 1622 O O . PHE A 1 208 ? 1.421 -19.320 -9.507 1.00 93.31 208 PHE A O 1
ATOM 1629 N N . LEU A 1 209 ? -0.811 -19.547 -9.558 1.00 95.31 209 LEU A N 1
ATOM 1630 C CA . LEU A 1 209 ? -0.924 -19.341 -11.003 1.00 95.31 209 LEU A CA 1
ATOM 1631 C C . LEU A 1 209 ? -0.458 -17.941 -11.419 1.00 95.31 209 LEU A C 1
ATOM 1633 O O . LEU A 1 209 ? 0.253 -17.813 -12.411 1.00 95.31 209 LEU A O 1
ATOM 1637 N N . VAL A 1 210 ? -0.795 -16.905 -10.642 1.00 95.38 210 VAL A N 1
ATOM 1638 C CA . VAL A 1 210 ? -0.304 -15.537 -10.878 1.00 95.38 210 VAL A CA 1
ATOM 1639 C C . VAL A 1 210 ? 1.219 -15.480 -10.765 1.00 95.38 210 VAL A C 1
ATOM 1641 O O . VAL A 1 210 ? 1.864 -14.895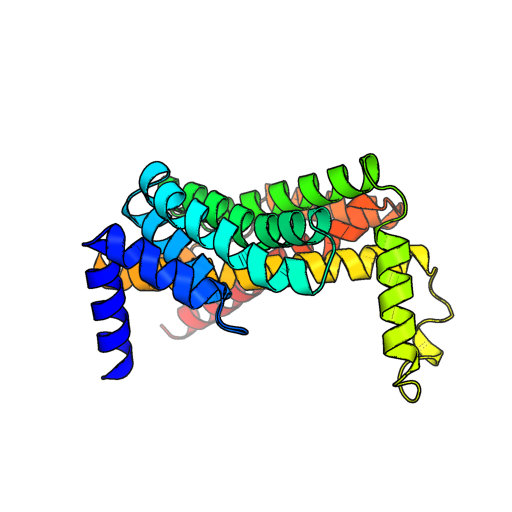 -11.627 1.00 95.38 210 VAL A O 1
ATOM 1644 N N . PHE A 1 211 ? 1.809 -16.121 -9.754 1.00 95.62 211 PHE A N 1
ATOM 1645 C CA . PHE A 1 211 ? 3.263 -16.197 -9.609 1.00 95.62 211 PHE A CA 1
ATOM 1646 C C . PHE A 1 211 ? 3.946 -16.888 -10.784 1.00 95.62 211 PHE A C 1
ATOM 1648 O O . PHE A 1 211 ? 4.901 -16.335 -11.328 1.00 95.62 211 PHE A O 1
ATOM 1655 N N . LEU A 1 212 ? 3.444 -18.046 -11.214 1.00 96.75 212 LEU A N 1
ATOM 1656 C CA . LEU A 1 212 ? 3.981 -18.733 -12.387 1.00 96.75 212 LEU A CA 1
ATOM 1657 C C . LEU A 1 212 ? 3.838 -17.879 -13.648 1.00 96.75 212 LEU A C 1
ATOM 1659 O O . LEU A 1 212 ? 4.805 -17.728 -14.388 1.00 96.75 212 LEU A O 1
ATOM 1663 N N . GLY A 1 213 ? 2.670 -17.271 -13.864 1.00 97.06 213 GLY A N 1
ATOM 1664 C CA . GLY A 1 213 ? 2.416 -16.413 -15.019 1.00 97.06 213 GLY A CA 1
ATOM 1665 C C . GLY A 1 213 ? 3.341 -15.197 -15.065 1.00 97.06 213 GLY A C 1
ATOM 1666 O O . GLY A 1 213 ? 3.954 -14.935 -16.094 1.00 97.06 213 GLY A O 1
ATOM 1667 N N . VAL A 1 214 ? 3.502 -14.489 -13.942 1.00 97.19 214 VAL A N 1
ATOM 1668 C CA . VAL A 1 214 ? 4.414 -13.338 -13.834 1.00 97.19 214 VAL A CA 1
ATOM 1669 C C . VAL A 1 214 ? 5.874 -13.767 -13.987 1.00 97.19 214 VAL A C 1
ATOM 1671 O O . VAL A 1 214 ? 6.640 -13.070 -14.648 1.00 97.19 214 VAL A O 1
ATOM 1674 N N . SER A 1 215 ? 6.265 -14.919 -13.438 1.00 96.38 215 SER A N 1
ATOM 1675 C CA . SER A 1 215 ? 7.635 -15.433 -13.569 1.00 96.38 215 SER A CA 1
ATOM 1676 C C . SER A 1 215 ? 7.959 -15.808 -15.016 1.00 96.38 215 SER A C 1
ATOM 1678 O O . SER A 1 215 ? 8.991 -15.393 -15.534 1.00 96.38 215 SER A O 1
ATOM 1680 N N . LEU A 1 216 ? 7.053 -16.516 -15.702 1.00 97.69 216 LEU A N 1
ATOM 1681 C CA . LEU A 1 216 ? 7.194 -16.849 -17.123 1.00 97.69 216 LEU A CA 1
ATOM 1682 C C . LEU A 1 216 ? 7.210 -15.589 -17.995 1.00 97.69 216 LEU A C 1
ATOM 1684 O O . LEU A 1 216 ? 8.071 -15.446 -18.854 1.00 97.69 216 LEU A O 1
ATOM 1688 N N . ALA A 1 217 ? 6.308 -14.638 -17.752 1.00 96.94 217 ALA A N 1
ATOM 1689 C CA . ALA A 1 217 ? 6.291 -13.371 -18.478 1.00 96.94 217 ALA A CA 1
ATOM 1690 C C . ALA A 1 217 ? 7.577 -12.553 -18.254 1.00 96.94 217 ALA A C 1
ATOM 1692 O O . ALA A 1 217 ? 8.063 -11.905 -19.176 1.00 96.94 217 ALA A O 1
ATOM 1693 N N . THR A 1 218 ? 8.157 -12.619 -17.052 1.00 95.62 218 THR A N 1
ATOM 1694 C CA . THR A 1 218 ? 9.452 -11.989 -16.756 1.00 95.62 218 THR A CA 1
ATOM 1695 C C . THR A 1 218 ? 10.603 -12.690 -17.478 1.00 95.62 218 THR A C 1
ATOM 1697 O O . THR A 1 218 ? 11.512 -12.014 -17.946 1.00 95.62 218 THR A O 1
ATOM 1700 N N . PHE A 1 219 ? 10.549 -14.018 -17.628 1.00 94.31 219 PHE A N 1
ATOM 1701 C CA . PHE A 1 219 ? 11.521 -14.780 -18.420 1.00 94.31 219 PHE A CA 1
ATOM 1702 C C . PHE A 1 219 ? 11.523 -14.363 -19.900 1.00 94.31 219 PHE A C 1
ATOM 1704 O O . PHE A 1 219 ? 12.580 -14.297 -20.513 1.00 94.31 219 PHE A O 1
ATOM 1711 N N . TYR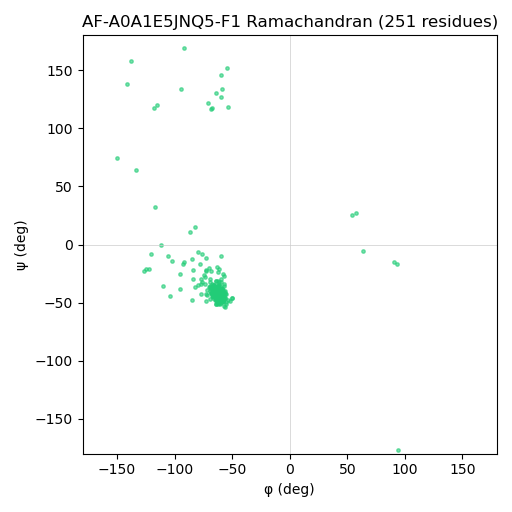 A 1 220 ? 10.361 -14.001 -20.452 1.00 95.44 220 TYR A N 1
ATOM 1712 C CA . TYR A 1 220 ? 10.233 -13.394 -21.787 1.00 95.44 220 TYR A CA 1
ATOM 1713 C C . TYR A 1 220 ? 10.483 -11.878 -21.810 1.00 95.44 220 TYR A C 1
ATOM 1715 O O . TYR A 1 220 ? 10.100 -11.197 -22.758 1.00 95.44 220 TYR A O 1
ATOM 1723 N N . GLU A 1 221 ? 11.080 -11.338 -20.751 1.00 93.31 221 GLU A N 1
ATOM 1724 C CA . GLU A 1 221 ? 11.443 -9.931 -20.614 1.00 93.31 221 GLU A CA 1
ATOM 1725 C C . GLU A 1 221 ? 10.281 -8.933 -20.759 1.00 93.31 221 GLU A C 1
ATOM 1727 O O . GLU A 1 221 ? 10.478 -7.769 -21.111 1.00 93.31 221 GLU A O 1
ATOM 1732 N N . ILE A 1 222 ? 9.049 -9.347 -20.439 1.00 94.94 222 ILE A N 1
ATOM 1733 C CA . ILE A 1 222 ? 7.887 -8.454 -20.498 1.00 94.94 222 ILE A CA 1
ATOM 1734 C C . ILE A 1 222 ? 8.027 -7.374 -19.404 1.00 94.94 222 ILE A C 1
ATOM 1736 O O . ILE A 1 222 ? 7.977 -7.710 -18.214 1.00 94.94 222 ILE A O 1
ATOM 1740 N N . PRO A 1 223 ? 8.118 -6.069 -19.751 1.00 93.31 223 PRO A N 1
ATOM 1741 C CA . PRO A 1 223 ? 8.422 -5.013 -18.778 1.00 93.31 223 PRO A CA 1
ATOM 1742 C C . PRO A 1 223 ? 7.411 -4.926 -17.631 1.00 93.31 223 PRO A C 1
ATOM 1744 O O . PRO A 1 223 ? 7.765 -4.716 -16.474 1.00 93.31 223 PRO A O 1
ATOM 1747 N N . LEU A 1 224 ? 6.124 -5.109 -17.938 1.00 94.94 224 LEU A N 1
ATOM 1748 C CA . LEU A 1 224 ? 5.062 -5.104 -16.933 1.00 94.94 224 LEU A CA 1
ATOM 1749 C C . LEU A 1 224 ? 5.238 -6.225 -15.900 1.00 94.94 224 LEU A C 1
ATOM 1751 O O . LEU A 1 224 ? 5.014 -5.996 -14.713 1.00 94.94 224 LEU A O 1
ATOM 1755 N N . ALA A 1 225 ? 5.661 -7.413 -16.340 1.00 96.38 225 ALA A N 1
ATOM 1756 C CA . ALA A 1 225 ? 5.890 -8.557 -15.466 1.00 96.38 225 ALA A CA 1
ATOM 1757 C C . ALA A 1 225 ? 7.084 -8.315 -14.534 1.00 96.38 225 ALA A C 1
ATOM 1759 O O . ALA A 1 225 ? 6.961 -8.538 -13.330 1.00 96.38 225 ALA A O 1
ATOM 1760 N N . MET A 1 226 ? 8.175 -7.746 -15.060 1.00 95.56 226 MET A N 1
ATOM 1761 C CA . MET A 1 226 ? 9.340 -7.342 -14.263 1.00 95.56 226 MET A CA 1
ATOM 1762 C C . MET A 1 226 ? 8.963 -6.376 -13.132 1.00 95.56 226 MET A C 1
ATOM 1764 O O . MET A 1 226 ? 9.423 -6.539 -12.003 1.00 95.56 226 MET A O 1
ATOM 1768 N N . ASN A 1 227 ? 8.082 -5.408 -13.406 1.00 95.31 227 ASN A N 1
ATOM 1769 C CA . ASN A 1 227 ? 7.649 -4.424 -12.410 1.00 95.31 227 ASN A CA 1
ATOM 1770 C C . ASN A 1 227 ? 6.823 -5.036 -11.274 1.00 95.31 227 ASN A C 1
ATOM 1772 O O . ASN A 1 227 ? 6.928 -4.604 -10.129 1.00 95.31 227 ASN A O 1
ATOM 1776 N N . VAL A 1 228 ? 5.979 -6.028 -11.567 1.00 96.75 228 VAL A N 1
ATOM 1777 C CA . VAL A 1 228 ? 5.106 -6.638 -10.548 1.00 96.75 228 VAL A CA 1
ATOM 1778 C C . VAL A 1 228 ? 5.727 -7.859 -9.871 1.00 96.75 228 VAL A C 1
ATOM 1780 O O . VAL A 1 228 ? 5.255 -8.264 -8.808 1.00 96.75 228 VAL A O 1
ATOM 1783 N N . LEU A 1 229 ? 6.799 -8.429 -10.429 1.00 96.38 229 LEU A N 1
ATOM 1784 C CA . LEU A 1 229 ? 7.477 -9.604 -9.881 1.00 96.38 229 LEU A CA 1
ATOM 1785 C C . LEU A 1 229 ? 7.890 -9.437 -8.402 1.00 96.38 229 LEU A C 1
ATOM 1787 O O . LEU A 1 229 ? 7.546 -10.324 -7.613 1.00 96.38 229 LEU A O 1
ATOM 1791 N N . PRO A 1 230 ? 8.523 -8.325 -7.961 1.00 96.75 230 PRO A N 1
ATOM 1792 C CA . PRO A 1 230 ? 8.873 -8.131 -6.549 1.00 96.75 230 PRO A CA 1
ATOM 1793 C C . PRO A 1 230 ? 7.667 -8.202 -5.603 1.00 96.75 230 PRO A C 1
ATOM 1795 O O . PRO A 1 230 ? 7.771 -8.708 -4.485 1.00 96.75 230 PRO A O 1
ATOM 1798 N N . ILE A 1 231 ? 6.503 -7.735 -6.060 1.00 96.00 231 ILE A N 1
ATOM 1799 C CA . ILE A 1 231 ? 5.257 -7.720 -5.285 1.00 96.00 231 ILE A CA 1
ATOM 1800 C C . ILE A 1 231 ? 4.752 -9.145 -5.074 1.00 96.00 231 ILE A C 1
ATOM 1802 O O . ILE A 1 231 ? 4.416 -9.532 -3.952 1.00 96.00 231 ILE A O 1
ATOM 1806 N N . VAL A 1 232 ? 4.733 -9.944 -6.143 1.00 95.75 232 VAL A N 1
ATOM 1807 C CA . VAL A 1 232 ? 4.285 -11.336 -6.067 1.00 95.75 232 VAL A CA 1
ATOM 1808 C C . VAL A 1 232 ? 5.244 -12.162 -5.212 1.00 95.75 232 VAL A C 1
ATOM 1810 O O . VAL A 1 232 ? 4.795 -12.905 -4.341 1.00 95.75 232 VAL A O 1
ATOM 1813 N N . LEU A 1 233 ? 6.556 -11.980 -5.381 1.00 95.00 233 LEU A N 1
ATOM 1814 C CA . LEU A 1 233 ? 7.564 -12.631 -4.541 1.00 95.00 233 LEU A CA 1
ATOM 1815 C C . LEU A 1 233 ? 7.368 -12.294 -3.059 1.00 95.00 233 LEU A C 1
ATOM 1817 O O . LEU A 1 233 ? 7.330 -13.199 -2.226 1.00 95.00 233 LEU A O 1
ATOM 1821 N N . CYS A 1 234 ? 7.168 -11.017 -2.724 1.00 94.69 234 CYS A N 1
ATOM 1822 C CA . CYS A 1 234 ? 6.924 -10.593 -1.346 1.00 94.69 234 CYS A CA 1
ATOM 1823 C C . CYS A 1 234 ? 5.668 -11.251 -0.751 1.00 94.69 234 CYS A C 1
ATOM 1825 O O . CYS A 1 234 ? 5.711 -11.752 0.374 1.00 94.69 234 CYS A O 1
ATOM 1827 N N . TYR A 1 235 ? 4.573 -11.328 -1.515 1.00 94.06 235 TYR A N 1
ATOM 1828 C CA . TYR A 1 235 ? 3.356 -12.023 -1.087 1.00 94.06 235 TYR A CA 1
ATOM 1829 C C . TYR A 1 235 ? 3.614 -13.504 -0.766 1.00 94.06 235 TYR A C 1
ATOM 1831 O O . TYR A 1 235 ? 3.153 -14.012 0.262 1.00 94.06 235 TYR A O 1
ATOM 1839 N N . PHE A 1 236 ? 4.371 -14.201 -1.617 1.00 91.12 236 PHE A N 1
ATOM 1840 C CA . PHE A 1 236 ? 4.713 -15.607 -1.400 1.00 91.12 236 PHE A CA 1
ATOM 1841 C C . PHE A 1 236 ? 5.627 -15.811 -0.196 1.00 91.12 236 PHE A C 1
ATOM 1843 O O . PHE A 1 236 ? 5.370 -16.712 0.603 1.00 91.12 236 PHE A O 1
ATOM 1850 N N . LEU A 1 237 ? 6.629 -14.948 -0.013 1.00 90.44 237 LEU A N 1
ATOM 1851 C CA . LEU A 1 237 ? 7.485 -14.962 1.173 1.00 90.44 237 LEU A CA 1
ATOM 1852 C C . LEU A 1 237 ? 6.658 -14.752 2.448 1.00 90.44 237 LEU A C 1
ATOM 1854 O O . LEU A 1 237 ? 6.765 -15.542 3.385 1.00 90.44 237 LEU A O 1
ATOM 1858 N N . ALA A 1 238 ? 5.763 -13.760 2.461 1.00 88.00 238 ALA A N 1
ATOM 1859 C CA . ALA A 1 238 ? 4.870 -13.500 3.590 1.00 88.00 238 ALA A CA 1
ATOM 1860 C C . ALA A 1 238 ? 3.959 -14.702 3.900 1.00 88.00 238 ALA A C 1
ATOM 1862 O O . ALA A 1 238 ? 3.797 -15.081 5.063 1.00 88.00 238 ALA A O 1
ATOM 1863 N N . SER A 1 239 ? 3.403 -15.354 2.872 1.00 87.56 239 SER A N 1
ATOM 1864 C CA . SER A 1 239 ? 2.623 -16.582 3.062 1.00 87.56 239 SER A CA 1
ATOM 1865 C C . SER A 1 239 ? 3.477 -17.749 3.570 1.00 87.56 239 SER A C 1
ATOM 1867 O O . SER A 1 239 ? 2.971 -18.568 4.339 1.00 87.56 239 SER A O 1
ATOM 1869 N N . GLY A 1 240 ? 4.737 -17.850 3.141 1.00 84.31 240 GLY A N 1
ATOM 1870 C CA . GLY A 1 240 ? 5.681 -18.873 3.591 1.00 84.31 240 GLY A CA 1
ATOM 1871 C C . GLY A 1 240 ? 5.995 -18.741 5.080 1.00 84.31 240 GLY A C 1
ATOM 1872 O O . GLY A 1 240 ? 5.860 -19.713 5.825 1.00 84.31 240 GLY A O 1
ATOM 1873 N N . PHE A 1 241 ? 6.299 -17.526 5.550 1.00 82.94 241 PHE A N 1
ATOM 1874 C CA . PHE A 1 241 ? 6.510 -17.254 6.977 1.00 82.94 241 PHE A CA 1
ATOM 1875 C C . PHE A 1 241 ? 5.290 -17.621 7.828 1.00 82.94 241 PHE A C 1
ATOM 1877 O O . PHE A 1 241 ? 5.437 -18.229 8.890 1.00 82.94 241 PHE A O 1
ATOM 1884 N N . GLY A 1 242 ? 4.078 -17.325 7.347 1.00 77.19 242 GLY A N 1
ATOM 1885 C CA . GLY A 1 242 ? 2.843 -17.703 8.035 1.00 77.19 242 GLY A CA 1
ATOM 1886 C C . GLY A 1 242 ? 2.662 -19.220 8.184 1.00 77.19 242 GLY A C 1
ATOM 1887 O O . GLY A 1 242 ? 2.064 -19.676 9.163 1.00 77.19 242 GLY A O 1
ATOM 1888 N N . LEU A 1 243 ? 3.159 -20.020 7.235 1.00 78.31 243 LEU A N 1
ATOM 1889 C CA . LEU A 1 243 ? 3.119 -21.484 7.311 1.00 78.31 243 LEU A CA 1
ATOM 1890 C C . LEU A 1 243 ? 4.124 -22.009 8.341 1.00 78.31 243 LEU A C 1
ATOM 1892 O O . LEU A 1 243 ? 3.753 -22.795 9.210 1.00 78.31 243 LEU A O 1
ATOM 1896 N N . VAL A 1 244 ? 5.366 -21.526 8.278 1.00 80.94 244 VAL A N 1
ATOM 1897 C CA . VAL A 1 244 ? 6.441 -21.920 9.200 1.00 80.94 244 VAL A CA 1
ATOM 1898 C C . VAL A 1 244 ? 6.067 -21.589 10.645 1.00 80.94 244 VAL A C 1
ATOM 1900 O O . VAL A 1 244 ? 6.144 -22.451 11.517 1.00 80.94 244 VAL A O 1
ATOM 1903 N N . TYR A 1 245 ? 5.575 -20.373 10.895 1.00 79.38 245 TYR A N 1
ATOM 1904 C CA . TYR A 1 245 ? 5.138 -19.943 12.226 1.00 79.38 245 TYR A CA 1
ATOM 1905 C C . TYR A 1 245 ? 4.012 -20.821 12.793 1.00 79.38 245 TYR A C 1
ATOM 1907 O O . TYR A 1 245 ? 4.008 -21.150 13.978 1.00 79.38 245 TYR A O 1
ATOM 1915 N N . PHE A 1 246 ? 3.072 -21.246 11.943 1.00 75.88 246 PHE A N 1
ATOM 1916 C CA . PHE A 1 246 ? 2.000 -22.151 12.351 1.00 75.88 246 PHE A CA 1
ATOM 1917 C C . PHE A 1 246 ? 2.526 -23.537 12.743 1.00 75.88 246 PHE A C 1
ATOM 1919 O O . PHE A 1 246 ? 2.078 -24.084 13.746 1.00 75.88 246 PHE A O 1
ATOM 1926 N N . ILE A 1 247 ? 3.488 -24.086 11.996 1.00 79.12 247 ILE A N 1
ATOM 1927 C CA . ILE A 1 247 ? 4.097 -25.389 12.307 1.00 79.12 247 ILE A CA 1
ATOM 1928 C C . ILE A 1 247 ? 4.781 -25.352 13.681 1.00 79.12 247 ILE A C 1
ATOM 1930 O O . ILE A 1 247 ? 4.577 -26.262 14.481 1.00 79.12 247 ILE A O 1
ATOM 1934 N N . PHE A 1 248 ? 5.533 -24.290 13.988 1.00 81.31 248 PHE A N 1
ATOM 1935 C CA . PHE A 1 248 ? 6.167 -24.138 15.303 1.00 81.31 248 PHE A CA 1
ATOM 1936 C C . PHE A 1 248 ? 5.141 -24.014 16.438 1.00 81.31 248 PHE A C 1
ATOM 1938 O O . PHE A 1 248 ? 5.259 -24.702 17.444 1.00 81.31 248 PHE A O 1
ATOM 1945 N N . LEU A 1 249 ? 4.074 -23.233 16.248 1.00 76.44 249 LEU A N 1
ATOM 1946 C CA . LEU A 1 249 ? 3.006 -23.097 17.248 1.00 76.44 249 LEU A CA 1
ATOM 1947 C C . LEU A 1 249 ? 2.234 -24.392 17.530 1.00 76.44 249 LEU A C 1
ATOM 1949 O O . LEU A 1 249 ? 1.709 -24.553 18.630 1.00 76.44 249 LEU A O 1
ATOM 1953 N N . VAL A 1 250 ? 2.093 -25.269 16.534 1.00 72.88 250 VAL A N 1
ATOM 1954 C CA . VAL A 1 250 ? 1.449 -26.580 16.705 1.00 72.88 250 VAL A CA 1
ATOM 1955 C C . VAL A 1 250 ? 2.387 -27.565 17.401 1.00 72.88 250 VAL A C 1
ATOM 1957 O O . VAL A 1 250 ? 1.908 -28.433 18.115 1.00 72.88 250 VAL A O 1
ATOM 1960 N N . ARG A 1 251 ? 3.705 -27.420 17.227 1.00 65.88 251 ARG A N 1
ATOM 1961 C CA . ARG A 1 251 ? 4.715 -28.274 17.865 1.00 65.88 251 ARG A CA 1
ATOM 1962 C C . ARG A 1 251 ? 4.888 -28.001 19.365 1.00 65.88 251 ARG A C 1
ATOM 1964 O O . ARG A 1 251 ? 5.258 -28.915 20.090 1.00 65.88 251 ARG A O 1
ATOM 1971 N N . ASP A 1 252 ? 4.621 -26.775 19.812 1.00 56.94 252 ASP A N 1
ATOM 1972 C CA . ASP A 1 252 ? 4.740 -26.361 21.221 1.00 56.94 252 ASP A CA 1
ATOM 1973 C C . ASP A 1 252 ? 3.470 -26.641 22.063 1.00 56.94 252 ASP A C 1
ATOM 1975 O O . ASP A 1 252 ? 3.343 -26.142 23.184 1.00 56.94 252 ASP A O 1
ATOM 1979 N N . LYS A 1 253 ? 2.509 -27.405 21.529 1.00 51.19 253 LYS A N 1
ATOM 1980 C CA . LYS A 1 253 ? 1.300 -27.870 22.227 1.00 51.19 253 LYS A CA 1
ATOM 1981 C C . LYS A 1 253 ? 1.277 -29.386 22.315 1.00 51.19 253 LYS A C 1
ATOM 1983 O O . LYS A 1 253 ? 0.788 -29.872 23.356 1.00 51.19 253 LYS A O 1
#

pLDDT: mean 90.17, std 9.9, range [51.19, 98.5]

Radius of gyration: 19.83 Å; Cα contacts (8 Å, |Δi|>4): 268; chains: 1; bounding box: 51×51×52 Å

Solvent-accessible surface area (backbone atoms only — not comparable to full-atom values): 13047 Å² total; per-residue (Å²): 121,70,68,68,53,51,54,51,52,50,54,51,56,32,71,71,33,72,68,50,39,32,52,52,20,35,56,26,27,66,37,81,97,33,35,53,56,14,45,12,47,28,18,33,38,20,46,73,69,28,68,69,58,13,47,68,26,38,52,59,20,45,60,53,36,24,54,69,36,45,77,77,39,58,64,70,57,18,49,51,53,38,47,65,61,40,50,50,34,49,54,16,25,50,43,27,57,78,63,66,33,60,62,47,23,52,48,43,41,49,52,51,50,50,51,50,53,51,49,44,54,73,77,43,70,61,53,56,52,53,53,38,50,56,50,50,60,59,50,59,76,63,56,90,81,60,66,90,80,54,74,86,51,62,67,66,60,52,17,33,40,51,50,9,47,54,52,36,53,54,51,52,48,29,47,52,17,43,51,51,19,44,46,52,48,16,66,74,77,37,75,62,48,49,59,54,38,55,66,67,37,60,80,50,74,66,56,51,52,50,45,52,51,32,52,54,37,32,74,71,65,36,61,71,27,38,28,46,40,53,46,50,52,50,53,52,52,55,31,49,54,38,50,55,53,47,54,54,61,60,70,79,108

Mean predicted aligned error: 5.6 Å

Organism: NCBI:txid45071

Foldseek 3Di:
DPPVVVVLVLLVVLLVDLVSLQVVLQVQLQDPPSPLLSLLSLLLNCLPVHDVSSVSNLPSSLVSSLVVVVVPDPSVVSNVVSCLLRVLLNVLSRQCSVPVANVSSLVSLLVVQLVVLVCCCVPPPCPLLVVLVVVVVVVVVVPPPPPPPPPPDDSLLVSLLVLLVVSLVSVVSSVVSNLSSVCSNCVNPNPCSSVVNLLPHADDPVLVVVLVVLVVCVVVVPSSSSSSNVSSVVSVVSNVVSVVVVVVVVVVD